Protein 9DXI (pdb70)

Foldseek 3Di:
DQDPLVFAKWKWDDKDQVLVVVVLVVDDPVNSVVVRVWIKMKGWAAAPDHQFIKIWIDTDPDIDIDGGDHAPDWDWDADPVGFIWTWHWHDDPQWIWIWIDGCPTWIWIWHQDPSWIKIWTADSRTIMIITIHGDDD/DAPQDPLPFAKWKWDDKDCVLVVVVLVVDDPVRSVVVRVWIKMKGWACAPDPQWIKIWIDTPPDIDIDTGDHAPDWDKDADDVGWIKIWHWHDDDQKIKIWIATPVDPRLRTWIWIWHQDPSWTKIWTAHSNTIMIIIIHGD

B-factor: mean 59.94, std 21.62, range [27.51, 153.8]

Secondary structure (DSSP, 8-state):
---GGG-EEEEEEEEESHHHHHHHTT--HHHHHHHHH---EEEEEE-SSTT-EEEEEE-SSEEEEEEEE-BT--EEE--SS---EEEEEEEETTEEEEEE-B---EEEEEEEETTEEEEEEEETTEEEEEEEEEPP-/--SS-GGG-EEEEEEEEESHHHHHHTTT--HHHHHHHHH---EEEEEE-SSTT-EEEEEE-SSEEEEEEEE-BT--EEEE-TTS-EEEEEEEEETTEEEEEEEESSS-GGG-EEEEEEEETTEEEEEEEETTEEEEEEEEE-

Radius of gyration: 19.26 Å; Cα contacts (8 Å, |Δi|>4): 659; chains: 2; bounding box: 41×40×55 Å

Organism: Caenorhabditis elegans (NCBI:txid6239)

Sequence (279 aa):
EIPEKFFGKYDLDRSENFDEFLAAKGVSWFVRQMIKLAKVSKVLAKNETPGKYNMENLTSKKNTLYHGWELGKTFEAEGLDGVAHKITFSFKDGVLSEHHIRLSAETYYYTIENDQLVMKMVNNGITCCRRWFKRSTGASEIPEKFFGKYDLDRSENFDEFLAAKGVSWFVRQMIKLAKVSKVLAKNETPGKYNMENLTSKKNTLYHGWELGKTFEAEGLDGVAHKITFSFKDGVLSEHHIRLNDPEHSAETYYYTIENDQLVMKMVNNGITCCRRWFKRS

Solvent-accessible surface area: 13832 Å² total; per-residue (Å²): 165,13,45,123,110,0,29,26,91,0,49,33,81,112,40,81,79,9,45,76,5,0,46,40,42,56,5,58,162,137,16,33,67,41,3,87,150,22,114,10,2,6,32,10,34,117,36,180,70,121,50,67,16,30,6,43,7,21,10,77,54,34,24,10,46,11,42,8,2,64,47,60,130,61,15,72,0,30,27,32,40,2,64,5,20,79,0,25,0,47,41,151,133,34,44,0,22,0,58,12,48,89,93,85,71,39,35,4,69,3,30,27,70,145,84,32,6,2,2,68,5,83,41,100,74,46,60,1,82,14,23,2,100,75,40,132,125,162,31,112,1,46,121,117,1,26,27,95,0,64,33,65,112,44,81,83,10,39,88,0,0,48,46,67,69,25,60,146,149,16,38,73,64,8,88,138,19,160,17,19,3,32,12,37,93,22,168,57,134,48,71,10,35,7,46,19,37,19,88,53,30,21,19,36,16,45,10,0,70,30,48,134,73,17,66,0,10,16,26,13,2,10,0,40,71,1,22,0,31,36,130,140,36,44,2,14,0,67,27,38,87,46,42,29,90,153,134,30,47,5,28,3,73,2,29,24,73,143,85,39,11,2,1,75,0,65,29,98,75,53,57,1,85,20,28,0,102,87,101

InterPro domains:
  IPR000463 Cytosolic fatty-acid binding [PR00178] (27-49)
  IPR000463 Cytosolic fatty-acid binding [PR00178] (89-105)
  IPR000463 Cytosolic fatty-acid binding [PR00178] (140-160)
  IPR000463 Cytosolic fatty-acid binding [PS00214] (29-46)
  IPR012674 Calycin [G3DSA:2.40.128.20] (17-160)
  IPR012674 Calycin [SSF50814] (25-160)
  IPR040094 Fatty acid-binding protein homologue 1/2/3/4 [PTHR22725] (5-162)

Nearest PDB structures (foldseek):
  6i8x-assembly2_B  TM=9.182E-01  e=7.326E-14  Ascaris suum
  3pp6-assembly1_A  TM=8.270E-01  e=2.672E-09  Doryteuthis pealeii
  3ppt-assembly1_A  TM=8.216E-01  e=3.109E-09  Doryteuthis pealeii
  5gkb-assembly1_A  TM=7.954E-01  e=4.520E-08  Drosophila melanogaster
  1kqx-assembly1_A  TM=7.701E-01  e=1.305E-07  Danio rerio

Structure (mmCIF, N/CA/C/O backbone):
data_9DXI
#
_entry.id   9DXI
#
_cell.length_a   45.731
_cell.length_b   68.846
_cell.length_c   103.891
_cell.angle_alpha   90.00
_cell.angle_beta   90.00
_cell.angle_gamma   90.00
#
_symmetry.space_group_name_H-M   'P 21 21 21'
#
loop_
_entity.id
_entity.type
_entity.pdbx_description
1 polymer 'Fatty acid-binding protein homolog 3'
2 non-polymer GLYCEROL
3 water water
#
loop_
_atom_site.group_PDB
_atom_site.id
_atom_site.type_symbol
_atom_site.label_atom_id
_atom_site.label_alt_id
_atom_site.label_comp_id
_atom_site.label_asym_id
_atom_site.label_entity_id
_atom_site.label_seq_id
_atom_site.pdbx_PDB_ins_code
_atom_site.Cartn_x
_atom_site.Cartn_y
_atom_site.Cartn_z
_atom_site.occupancy
_atom_site.B_iso_or_equiv
_atom_site.auth_seq_id
_atom_site.auth_comp_id
_atom_site.auth_asym_id
_atom_site.auth_atom_id
_atom_site.pdbx_PDB_model_num
ATOM 1 N N . GLU A 1 8 ? 1.566 16.838 25.355 1.00 58.21 8 GLU A N 1
ATOM 2 C CA . GLU A 1 8 ? 2.678 16.364 24.540 1.00 64.96 8 GLU A CA 1
ATOM 3 C C . GLU A 1 8 ? 2.678 14.834 24.445 1.00 70.29 8 GLU A C 1
ATOM 4 O O . GLU A 1 8 ? 3.144 14.272 23.456 1.00 76.85 8 GLU A O 1
ATOM 10 N N . ILE A 1 9 ? 2.159 14.160 25.464 1.00 65.84 9 ILE A N 1
ATOM 11 C CA . ILE A 1 9 ? 1.966 12.709 25.377 1.00 53.51 9 ILE A CA 1
ATOM 12 C C . ILE A 1 9 ? 0.700 12.431 24.583 1.00 60.64 9 ILE A C 1
ATOM 13 O O . ILE A 1 9 ? -0.369 12.964 24.927 1.00 64.35 9 ILE A O 1
ATOM 18 N N . PRO A 1 10 ? 0.765 11.627 23.520 1.00 48.41 10 PRO A N 1
ATOM 19 C CA . PRO A 1 10 ? -0.415 11.395 22.684 1.00 52.32 10 PRO A CA 1
ATOM 20 C C . PRO A 1 10 ? -1.524 10.684 23.445 1.00 54.79 10 PRO A C 1
ATOM 21 O O . PRO A 1 10 ? -1.301 10.026 24.464 1.00 60.66 10 PRO A O 1
ATOM 25 N N . GLU A 1 11 ? -2.741 10.812 22.911 1.00 61.86 11 GLU A N 1
ATOM 26 C CA . GLU A 1 11 ? -3.922 10.323 23.612 1.00 58.64 11 GLU A CA 1
ATOM 27 C C . GLU A 1 11 ? -3.955 8.799 23.689 1.00 60.09 11 GLU A C 1
ATOM 28 O O . GLU A 1 11 ? -4.483 8.243 24.660 1.00 59.84 11 GLU A O 1
ATOM 34 N N . LYS A 1 12 ? -3.390 8.106 22.697 1.00 45.21 12 LYS A N 1
ATOM 35 C CA . LYS A 1 12 ? -3.458 6.647 22.683 1.00 54.46 12 LYS A CA 1
ATOM 36 C C . LYS A 1 12 ? -2.611 6.004 23.774 1.00 44.32 12 LYS A C 1
ATOM 37 O O . LYS A 1 12 ? -2.793 4.816 24.060 1.00 46.76 12 LYS A O 1
ATOM 43 N N . PHE A 1 13 ? -1.697 6.755 24.392 1.00 51.39 13 PHE A N 1
ATOM 44 C CA . PHE A 1 13 ? -0.843 6.173 25.422 1.00 49.54 13 PHE A CA 1
ATOM 45 C C . PHE A 1 13 ? -1.603 5.906 26.716 1.00 49.23 13 PHE A C 1
ATOM 46 O O . PHE A 1 13 ? -1.235 4.999 27.470 1.00 45.52 13 PHE A O 1
ATOM 54 N N . PHE A 1 14 ? -2.654 6.671 26.992 1.00 52.44 14 PHE A N 1
ATOM 55 C CA . PHE A 1 14 ? -3.315 6.596 28.286 1.00 46.35 14 PHE A CA 1
ATOM 56 C C . PHE A 1 14 ? -4.218 5.370 28.375 1.00 51.19 14 PHE A C 1
ATOM 57 O O . PHE A 1 14 ? -4.784 4.910 27.380 1.00 55.46 14 PHE A O 1
ATOM 65 N N . GLY A 1 15 ? -4.333 4.832 29.587 1.00 45.11 15 GLY A N 1
ATOM 66 C CA . GLY A 1 15 ? -5.160 3.667 29.828 1.00 44.88 15 GLY A CA 1
ATOM 67 C C . GLY A 1 15 ? -4.531 2.708 30.819 1.00 54.92 15 GLY A C 1
ATOM 68 O O . GLY A 1 15 ? -3.456 2.979 31.363 1.00 47.38 15 GLY A O 1
ATOM 69 N N . LYS A 1 16 ? -5.191 1.582 31.061 1.00 50.51 16 LYS A N 1
ATOM 70 C CA . LYS A 1 16 ? -4.664 0.519 31.901 1.00 44.95 16 LYS A CA 1
ATOM 71 C C . LYS A 1 16 ? -4.329 -0.693 31.040 1.00 44.54 16 LYS A C 1
ATOM 72 O O . LYS A 1 16 ? -5.092 -1.057 30.142 1.00 47.94 16 LYS A O 1
ATOM 78 N N . TYR A 1 17 ? -3.184 -1.315 31.313 1.00 40.74 17 TYR A N 1
ATOM 79 C CA . TYR A 1 17 ? -2.688 -2.429 30.518 1.00 45.35 17 TYR A CA 1
ATOM 80 C C . TYR A 1 17 ? -2.253 -3.567 31.432 1.00 49.54 17 TYR A C 1
ATOM 81 O O . TYR A 1 17 ? -1.665 -3.327 32.487 1.00 47.07 17 TYR A O 1
ATOM 90 N N . ASP A 1 18 ? -2.528 -4.805 31.013 1.00 43.81 18 ASP A N 1
ATOM 91 C CA . ASP A 1 18 ? -2.150 -6.008 31.744 1.00 36.37 18 ASP A CA 1
ATOM 92 C C . ASP A 1 18 ? -1.038 -6.745 31.008 1.00 45.81 18 ASP A C 1
ATOM 93 O O . ASP A 1 18 ? -1.084 -6.888 29.784 1.00 44.29 18 ASP A O 1
ATOM 98 N N . LEU A 1 19 ? -0.055 -7.235 31.760 1.00 41.36 19 LEU A N 1
ATOM 99 C CA . LEU A 1 19 ? 1.069 -7.945 31.157 1.00 53.07 19 LEU A CA 1
ATOM 100 C C . LEU A 1 19 ? 0.591 -9.181 30.403 1.00 55.87 19 LEU A C 1
ATOM 101 O O . LEU A 1 19 ? -0.128 -10.023 30.948 1.00 45.23 19 LEU A O 1
ATOM 106 N N . ASP A 1 20 ? 1.009 -9.296 29.145 1.00 50.71 20 ASP A N 1
ATOM 107 C CA . ASP A 1 20 ? 0.596 -10.394 28.279 1.00 45.87 20 ASP A CA 1
ATOM 108 C C . ASP A 1 20 ? 1.742 -11.348 27.971 1.00 49.61 20 ASP A C 1
ATOM 109 O O . ASP A 1 20 ? 1.632 -12.551 28.229 1.00 54.37 20 ASP A O 1
ATOM 114 N N . ARG A 1 21 ? 2.854 -10.852 27.428 1.00 48.04 21 ARG A N 1
ATOM 115 C CA . ARG A 1 21 ? 3.965 -11.722 27.065 1.00 50.18 21 ARG A CA 1
ATOM 116 C C . ARG A 1 21 ? 5.263 -10.928 27.095 1.00 41.72 21 ARG A C 1
ATOM 117 O O . ARG A 1 21 ? 5.263 -9.697 27.146 1.00 43.81 21 ARG A O 1
ATOM 125 N N . SER A 1 22 ? 6.377 -11.656 27.048 1.00 43.42 22 SER A N 1
ATOM 126 C CA . SER A 1 22 ? 7.706 -11.066 27.082 1.00 45.84 22 SER A CA 1
ATOM 127 C C . SER A 1 22 ? 8.615 -11.818 26.124 1.00 42.15 22 SER A C 1
ATOM 128 O O . SER A 1 22 ? 8.336 -12.954 25.737 1.00 41.44 22 SER A O 1
ATOM 131 N N . GLU A 1 23 ? 9.715 -11.168 25.745 1.00 39.89 23 GLU A N 1
ATOM 132 C CA . GLU A 1 23 ? 10.756 -11.791 24.938 1.00 34.43 23 GLU A CA 1
ATOM 133 C C . GLU A 1 23 ? 12.113 -11.487 25.553 1.00 44.79 23 GLU A C 1
ATOM 134 O O . GLU A 1 23 ? 12.392 -10.337 25.906 1.00 39.62 23 GLU A O 1
ATOM 140 N N . ASN A 1 24 ? 12.940 -12.527 25.701 1.00 36.97 24 ASN A N 1
ATOM 141 C CA . ASN A 1 24 ? 14.303 -12.422 26.225 1.00 41.98 24 ASN A CA 1
ATOM 142 C C . ASN A 1 24 ? 14.340 -11.947 27.672 1.00 47.70 24 ASN A C 1
ATOM 143 O O . ASN A 1 24 ? 15.361 -11.424 28.131 1.00 40.16 24 ASN A O 1
ATOM 148 N N . PHE A 1 25 ? 13.234 -12.124 28.399 1.00 32.60 25 PHE A N 1
ATOM 149 C CA . PHE A 1 25 ? 13.168 -11.685 29.789 1.00 48.10 25 PHE A CA 1
ATOM 150 C C . PHE A 1 25 ? 13.967 -12.603 30.706 1.00 49.73 25 PHE A C 1
ATOM 151 O O . PHE A 1 25 ? 14.449 -12.162 31.756 1.00 49.51 25 PHE A O 1
ATOM 159 N N . ASP A 1 26 ? 14.129 -13.872 30.324 1.00 48.01 26 ASP A N 1
ATOM 160 C CA . ASP A 1 26 ? 14.909 -14.797 31.137 1.00 53.49 26 ASP A CA 1
ATOM 161 C C . ASP A 1 26 ? 16.386 -14.423 31.135 1.00 57.62 26 ASP A C 1
ATOM 162 O O . ASP A 1 26 ? 17.006 -14.306 32.199 1.00 50.33 26 ASP A O 1
ATOM 167 N N . GLU A 1 27 ? 16.972 -14.244 29.948 1.00 44.13 27 GLU A N 1
ATOM 168 C CA . GLU A 1 27 ? 18.391 -13.913 29.873 1.00 45.90 27 GLU A CA 1
ATOM 169 C C . GLU A 1 27 ? 18.658 -12.512 30.393 1.00 53.11 27 GLU A C 1
ATOM 170 O O . GLU A 1 27 ? 19.769 -12.224 30.847 1.00 63.40 27 GLU A O 1
ATOM 176 N N . PHE A 1 28 ? 17.659 -11.630 30.315 1.00 56.61 28 PHE A N 1
ATOM 177 C CA . PHE A 1 28 ? 17.778 -10.307 30.913 1.00 53.59 28 PHE A CA 1
ATOM 178 C C . PHE A 1 28 ? 17.978 -10.410 32.421 1.00 53.40 28 PHE A C 1
ATOM 179 O O . PHE A 1 28 ? 18.888 -9.791 32.984 1.00 51.06 28 PHE A O 1
ATOM 187 N N . LEU A 1 29 ? 17.141 -11.203 33.093 1.00 52.18 29 LEU A N 1
ATOM 188 C CA . LEU A 1 29 ? 17.289 -11.378 34.533 1.00 59.70 29 LEU A CA 1
ATOM 189 C C . LEU A 1 29 ? 18.573 -12.124 34.868 1.00 68.45 29 LEU A C 1
ATOM 190 O O . LEU A 1 29 ? 19.260 -11.780 35.836 1.00 64.00 29 LEU A O 1
ATOM 195 N N . ALA A 1 30 ? 18.910 -13.147 34.077 1.00 59.72 30 ALA A N 1
ATOM 196 C CA . ALA A 1 30 ? 20.149 -13.887 34.297 1.00 60.53 30 ALA A CA 1
ATOM 197 C C . ALA A 1 30 ? 21.371 -12.988 34.178 1.00 67.75 30 ALA A C 1
ATOM 198 O O . ALA A 1 30 ? 22.361 -13.191 34.891 1.00 70.61 30 ALA A O 1
ATOM 200 N N . ALA A 1 31 ? 21.328 -11.997 33.283 1.00 62.92 31 ALA A N 1
ATOM 201 C CA . ALA A 1 31 ? 22.436 -11.058 33.173 1.00 56.55 31 ALA A CA 1
ATOM 202 C C . ALA A 1 31 ? 22.484 -10.088 34.347 1.00 68.99 31 ALA A C 1
ATOM 203 O O . ALA A 1 31 ? 23.519 -9.449 34.565 1.00 63.42 31 ALA A O 1
ATOM 205 N N . LYS A 1 32 ? 21.393 -9.964 35.101 1.00 72.01 32 LYS A N 1
ATOM 206 C CA . LYS A 1 32 ? 21.356 -9.128 36.292 1.00 72.16 32 LYS A CA 1
ATOM 207 C C . LYS A 1 32 ? 21.703 -9.891 37.562 1.00 86.81 32 LYS A C 1
ATOM 208 O O . LYS A 1 32 ? 21.667 -9.302 38.648 1.00 93.75 32 LYS A O 1
ATOM 214 N N . GLY A 1 33 ? 22.029 -11.178 37.457 1.00 78.29 33 GLY A N 1
ATOM 215 C CA . GLY A 1 33 ? 22.417 -11.970 38.603 1.00 73.98 33 GLY A CA 1
ATOM 216 C C . GLY A 1 33 ? 21.294 -12.711 39.294 1.00 78.46 33 GLY A C 1
ATOM 217 O O . GLY A 1 33 ? 21.544 -13.360 40.318 1.00 82.47 33 GLY A O 1
ATOM 218 N N . VAL A 1 34 ? 20.070 -12.643 38.773 1.00 62.47 34 VAL A N 1
ATOM 219 C CA . VAL A 1 34 ? 18.944 -13.323 39.403 1.00 59.75 34 VAL A CA 1
ATOM 220 C C . VAL A 1 34 ? 19.116 -14.830 39.261 1.00 77.94 34 VAL A C 1
ATOM 221 O O . VAL A 1 34 ? 19.450 -15.336 38.182 1.00 63.36 34 VAL A O 1
ATOM 225 N N . SER A 1 35 ? 18.885 -15.557 40.353 1.00 70.92 35 SER A N 1
ATOM 226 C CA . SER A 1 35 ? 19.061 -17.001 40.339 1.00 66.98 35 SER A CA 1
ATOM 227 C C . SER A 1 35 ? 17.994 -17.665 39.470 1.00 65.07 35 SER A C 1
ATOM 228 O O . SER A 1 35 ? 16.984 -17.060 39.099 1.00 68.68 35 SER A O 1
ATOM 231 N N . TRP A 1 36 ? 18.231 -18.940 39.156 1.00 62.6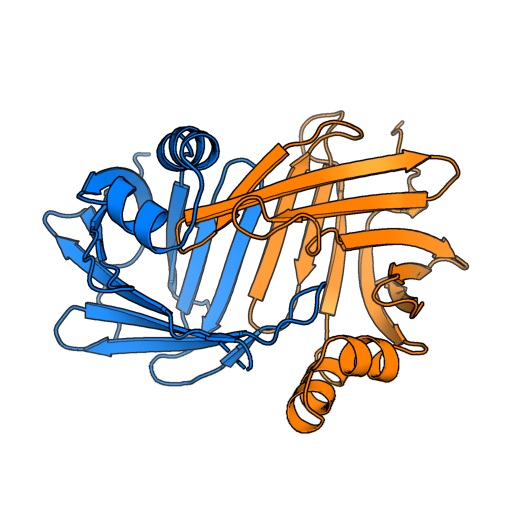9 36 TRP A N 1
ATOM 232 C CA . TRP A 1 36 ? 17.289 -19.691 38.331 1.00 63.86 36 TRP A CA 1
ATOM 233 C C . TRP A 1 36 ? 15.930 -19.801 39.011 1.00 56.76 36 TRP A C 1
ATOM 234 O O . TRP A 1 36 ? 14.888 -19.591 38.379 1.00 63.23 36 TRP A O 1
ATOM 245 N N . PHE A 1 37 ? 15.922 -20.133 40.305 1.00 67.82 37 PHE A N 1
ATOM 246 C CA . PHE A 1 37 ? 14.659 -20.343 41.006 1.00 71.58 37 PHE A CA 1
ATOM 247 C C . PHE A 1 37 ? 13.870 -19.046 41.139 1.00 64.51 37 PHE A C 1
ATOM 248 O O . PHE A 1 37 ? 12.641 -19.042 40.995 1.00 56.82 37 PHE A O 1
ATOM 256 N N . VAL A 1 38 ? 14.553 -17.936 41.423 1.00 47.71 38 VAL A N 1
ATOM 257 C CA . VAL A 1 38 ? 13.865 -16.652 41.492 1.00 71.44 38 VAL A CA 1
ATOM 258 C C . VAL A 1 38 ? 13.343 -16.249 40.116 1.00 71.14 38 VAL A C 1
ATOM 259 O O . VAL A 1 38 ? 12.283 -15.620 40.005 1.00 73.12 38 VAL A O 1
ATOM 263 N N . ARG A 1 39 ? 14.059 -16.617 39.051 1.00 71.73 39 ARG A N 1
ATOM 264 C CA . ARG A 1 39 ? 13.623 -16.266 37.702 1.00 53.12 39 ARG A CA 1
ATOM 265 C C . ARG A 1 39 ? 12.304 -16.934 37.339 1.00 62.94 39 ARG A C 1
ATOM 266 O O . ARG A 1 39 ? 11.507 -16.364 36.587 1.00 60.35 39 ARG A O 1
ATOM 274 N N . GLN A 1 40 ? 12.049 -18.132 37.868 1.00 55.99 40 GLN A N 1
ATOM 275 C CA . GLN A 1 40 ? 10.843 -18.857 37.487 1.00 62.61 40 GLN A CA 1
ATOM 276 C C . GLN A 1 40 ? 9.586 -18.162 37.999 1.00 67.74 40 GLN A C 1
ATOM 277 O O . GLN A 1 40 ? 8.577 -18.092 37.289 1.00 75.71 40 GLN A O 1
ATOM 283 N N . MET A 1 41 ? 9.621 -17.642 39.227 1.00 71.93 41 MET A N 1
ATOM 284 C CA . MET A 1 41 ? 8.437 -16.990 39.771 1.00 78.57 41 MET A CA 1
ATOM 285 C C . MET A 1 41 ? 8.296 -15.544 39.317 1.00 76.24 41 MET A C 1
ATOM 286 O O . MET A 1 41 ? 7.193 -14.993 39.396 1.00 87.96 41 MET A O 1
ATOM 291 N N . ILE A 1 42 ? 9.378 -14.920 38.845 1.00 75.63 42 ILE A N 1
ATOM 292 C CA . ILE A 1 42 ? 9.290 -13.554 38.336 1.00 73.14 42 ILE A CA 1
ATOM 293 C C . ILE A 1 42 ? 8.444 -13.511 37.068 1.00 68.74 42 ILE A C 1
ATOM 294 O O . ILE A 1 42 ? 7.541 -12.676 36.934 1.00 72.92 42 ILE A O 1
ATOM 299 N N . LYS A 1 43 ? 8.719 -14.410 36.118 1.00 69.46 43 LYS A N 1
ATOM 300 C CA . LYS A 1 43 ? 7.912 -14.476 34.904 1.00 67.63 43 LYS A CA 1
ATOM 301 C C . LYS A 1 43 ? 6.474 -14.871 35.196 1.00 75.15 43 LYS A C 1
ATOM 302 O O . LYS A 1 43 ? 5.579 -14.544 34.410 1.00 82.31 43 LYS A O 1
ATOM 308 N N . LEU A 1 44 ? 6.237 -15.571 36.305 1.00 71.20 44 LEU A N 1
ATOM 309 C CA . LEU A 1 44 ? 4.885 -15.945 36.694 1.00 83.83 44 LEU A CA 1
ATOM 310 C C . LEU A 1 44 ? 4.079 -14.755 37.202 1.00 76.56 44 LEU A C 1
ATOM 311 O O . LEU A 1 44 ? 2.845 -14.791 37.156 1.00 78.91 44 LEU A O 1
ATOM 316 N N . ALA A 1 45 ? 4.745 -13.700 37.664 1.00 58.96 45 ALA A N 1
ATOM 317 C CA . ALA A 1 45 ? 4.048 -12.592 38.304 1.00 71.15 45 ALA A CA 1
ATOM 318 C C . ALA A 1 45 ? 3.190 -11.824 37.306 1.00 63.85 45 ALA A C 1
ATOM 319 O O . ALA A 1 45 ? 3.627 -11.511 36.195 1.00 56.31 45 ALA A O 1
ATOM 321 N N . LYS A 1 46 ? 1.959 -11.524 37.710 1.00 55.37 46 LYS A N 1
ATOM 322 C CA . LYS A 1 46 ? 1.096 -10.642 36.939 1.00 62.73 46 LYS A CA 1
ATOM 323 C C . LYS A 1 46 ? 1.449 -9.196 37.260 1.00 61.22 46 LYS A C 1
ATOM 324 O O . LYS A 1 46 ? 1.721 -8.849 38.412 1.00 59.67 46 LYS A O 1
ATOM 330 N N . VAL A 1 47 ? 1.469 -8.355 36.230 1.00 47.51 47 VAL A N 1
ATOM 331 C CA . VAL A 1 47 ? 1.827 -6.950 36.370 1.00 47.16 47 VAL A CA 1
ATOM 332 C C . VAL A 1 47 ? 0.890 -6.132 35.499 1.00 51.83 47 VAL A C 1
ATOM 333 O O . VAL A 1 47 ? 0.580 -6.520 34.367 1.00 50.01 47 VAL A O 1
ATOM 337 N N . SER A 1 48 ? 0.428 -5.003 36.023 1.00 38.63 48 SER A N 1
ATOM 338 C CA . SER A 1 48 ? -0.357 -4.055 35.251 1.00 52.37 48 SER A CA 1
ATOM 339 C C . SER A 1 48 ? 0.284 -2.678 35.334 1.00 50.97 48 SER A C 1
ATOM 340 O O . SER A 1 48 ? 1.006 -2.369 36.286 1.00 49.30 48 SER A O 1
ATOM 343 N N . LYS A 1 49 ? 0.034 -1.857 34.319 1.00 48.14 49 LYS A N 1
ATOM 344 C CA . LYS A 1 49 ? 0.543 -0.495 34.277 1.00 47.82 49 LYS A CA 1
ATOM 345 C C . LYS A 1 49 ? -0.589 0.457 33.930 1.00 51.94 49 LYS A C 1
ATOM 346 O O . LYS A 1 49 ? -1.438 0.140 33.092 1.00 40.61 49 LYS A O 1
ATOM 352 N N . VAL A 1 50 ? -0.595 1.624 34.569 1.00 43.65 50 VAL A N 1
ATOM 353 C CA . VAL A 1 50 ? -1.577 2.668 34.302 1.00 44.51 50 VAL A CA 1
ATOM 354 C C . VAL A 1 50 ? -0.838 3.935 33.900 1.00 42.01 50 VAL A C 1
ATOM 355 O O . VAL A 1 50 ? 0.111 4.348 34.575 1.00 46.86 50 VAL A O 1
ATOM 359 N N . LEU A 1 51 ? -1.264 4.542 32.798 1.00 48.17 51 LEU A N 1
ATOM 360 C CA . LEU A 1 51 ? -0.773 5.845 32.377 1.00 53.38 51 LEU A CA 1
ATOM 361 C C . LEU A 1 51 ? -1.963 6.789 32.311 1.00 42.53 51 LEU A C 1
ATOM 362 O O . LEU A 1 51 ? -2.973 6.475 31.673 1.00 52.06 51 LEU A O 1
ATOM 367 N N . ALA A 1 52 ? -1.853 7.933 32.981 1.00 52.99 52 ALA A N 1
ATOM 368 C CA . ALA A 1 52 ? -2.985 8.837 33.104 1.00 57.23 52 ALA A CA 1
ATOM 369 C C . ALA A 1 52 ? -2.492 10.274 33.132 1.00 49.74 52 ALA A C 1
ATOM 370 O O . ALA A 1 52 ? -1.353 10.556 33.511 1.00 50.32 52 ALA A O 1
ATOM 372 N N . LYS A 1 53 ? -3.368 11.183 32.715 1.00 49.79 53 LYS A N 1
ATOM 373 C CA . LYS A 1 53 ? -3.116 12.603 32.890 1.00 52.70 53 LYS A CA 1
ATOM 374 C C . LYS A 1 53 ? -3.427 13.005 34.324 1.00 49.47 53 LYS A C 1
ATOM 375 O O . LYS A 1 53 ? -4.404 12.541 34.918 1.00 56.07 53 LYS A O 1
ATOM 381 N N . ASN A 1 54 ? -2.584 13.864 34.882 1.00 50.27 54 ASN A N 1
ATOM 382 C CA . ASN A 1 54 ? -2.857 14.433 36.190 1.00 46.40 54 ASN A CA 1
ATOM 383 C C . ASN A 1 54 ? -4.029 15.410 36.098 1.00 63.00 54 ASN A C 1
ATOM 384 O O . ASN A 1 54 ? -4.402 15.871 35.014 1.00 50.30 54 ASN A O 1
ATOM 389 N N . GLU A 1 55 ? -4.627 15.711 37.254 1.00 51.62 55 GLU A N 1
ATOM 390 C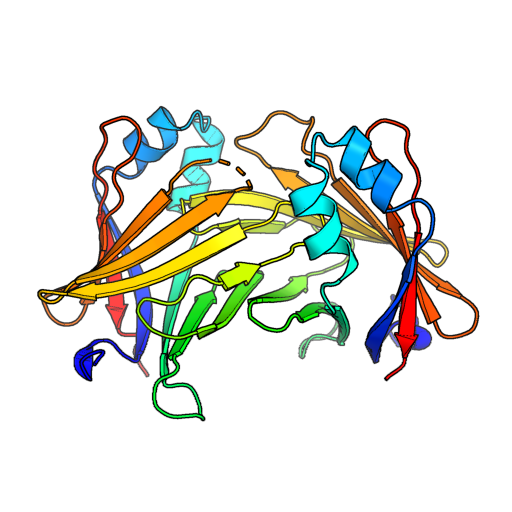 CA . GLU A 1 55 ? -5.682 16.720 37.289 1.00 45.95 55 GLU A CA 1
ATOM 391 C C . GLU A 1 55 ? -5.161 18.076 36.830 1.00 43.70 55 GLU A C 1
ATOM 392 O O . GLU A 1 55 ? -5.903 18.856 36.223 1.00 52.20 55 GLU A O 1
ATOM 398 N N . THR A 1 56 ? -3.896 18.375 37.119 1.00 44.63 56 THR A N 1
ATOM 399 C CA . THR A 1 56 ? -3.248 19.572 36.607 1.00 45.31 56 THR A CA 1
ATOM 400 C C . THR A 1 56 ? -2.704 19.295 35.212 1.00 58.18 56 THR A C 1
ATOM 401 O O . THR A 1 56 ? -1.824 18.434 35.064 1.00 49.47 56 THR A O 1
ATOM 405 N N . PRO A 1 57 ? -3.194 19.973 34.177 1.00 56.34 57 PRO A N 1
ATOM 406 C CA . PRO A 1 57 ? -2.693 19.721 32.821 1.00 51.53 57 PRO A CA 1
ATOM 407 C C . PRO A 1 57 ? -1.201 19.998 32.718 1.00 49.71 57 PRO A C 1
ATOM 408 O O . PRO A 1 57 ? -0.652 20.848 33.424 1.00 54.79 57 PRO A O 1
ATOM 412 N N . GLY A 1 58 ? -0.543 19.255 31.828 1.00 50.32 58 GLY A N 1
ATOM 413 C CA . GLY A 1 58 ? 0.901 19.280 31.733 1.00 41.02 58 GLY A CA 1
ATOM 414 C C . GLY A 1 58 ? 1.612 18.359 32.699 1.00 51.69 58 GLY A C 1
ATOM 415 O O . GLY A 1 58 ? 2.846 18.283 32.668 1.00 48.82 58 GLY A O 1
ATOM 416 N N . LYS A 1 59 ? 0.881 17.667 33.562 1.00 43.49 59 LYS A N 1
ATOM 417 C CA . LYS A 1 59 ? 1.465 16.681 34.450 1.00 51.72 59 LYS A CA 1
ATOM 418 C C . LYS A 1 59 ? 0.805 15.333 34.204 1.00 45.89 59 LYS A C 1
ATOM 419 O O . LYS A 1 59 ? -0.287 15.243 33.636 1.00 38.57 59 LYS A O 1
ATOM 425 N N . TYR A 1 60 ? 1.481 14.277 34.639 1.00 46.37 60 TYR A N 1
ATOM 426 C CA . TYR A 1 60 ? 1.047 12.926 34.336 1.00 55.35 60 TYR A CA 1
ATOM 427 C C . TYR A 1 60 ? 1.258 12.038 35.552 1.00 40.09 60 TYR A C 1
ATOM 428 O O . TYR A 1 60 ? 2.039 12.356 36.452 1.00 50.69 60 TYR A O 1
ATOM 437 N N . ASN A 1 61 ? 0.532 10.924 35.573 1.00 47.46 61 ASN A N 1
ATOM 438 C CA . ASN A 1 61 ? 0.706 9.874 36.564 1.00 48.43 61 ASN A CA 1
ATOM 439 C C . ASN A 1 61 ? 1.053 8.571 35.859 1.00 48.64 61 ASN A C 1
ATOM 440 O O . ASN A 1 61 ? 0.574 8.302 34.755 1.00 43.83 61 ASN A O 1
ATOM 445 N N . MET A 1 62 ? 1.889 7.760 36.502 1.00 45.47 62 MET A N 1
ATOM 446 C CA . MET A 1 62 ? 2.104 6.396 36.041 1.00 48.07 62 MET A CA 1
ATOM 447 C C . MET A 1 62 ? 2.097 5.459 37.234 1.00 47.57 62 MET A C 1
ATOM 448 O O . MET A 1 62 ? 2.753 5.729 38.244 1.00 45.42 62 MET A O 1
ATOM 453 N N . GLU A 1 63 ? 1.367 4.357 37.111 1.00 39.10 63 GLU A N 1
ATOM 454 C CA . GLU A 1 63 ? 1.206 3.407 38.197 1.00 41.33 63 GLU A CA 1
ATOM 455 C C . GLU A 1 63 ? 1.669 2.029 37.755 1.00 50.79 63 GLU A C 1
ATOM 456 O O . GLU A 1 63 ? 1.467 1.632 36.605 1.00 42.99 63 GLU A O 1
ATOM 462 N N . ASN A 1 64 ? 2.304 1.309 38.674 1.00 39.66 64 ASN A N 1
ATOM 463 C CA . ASN A 1 64 ? 2.681 -0.082 38.475 1.00 43.87 64 ASN A CA 1
ATOM 464 C C . ASN A 1 64 ? 1.930 -0.905 39.511 1.00 52.66 64 ASN A C 1
ATOM 465 O O . ASN A 1 64 ? 2.084 -0.675 40.716 1.00 46.90 64 ASN A O 1
ATOM 470 N N . LEU A 1 65 ? 1.100 -1.834 39.046 1.00 46.43 65 LEU A N 1
ATOM 471 C CA . LEU A 1 65 ? 0.223 -2.620 39.904 1.00 38.61 65 LEU A CA 1
ATOM 472 C C . LEU A 1 65 ? 0.652 -4.080 39.897 1.00 57.46 65 LEU A C 1
ATOM 473 O O . LEU A 1 65 ? 0.765 -4.696 38.830 1.00 46.33 65 LEU A O 1
ATOM 478 N N . THR A 1 66 ? 0.878 -4.631 41.081 1.00 51.81 66 THR A N 1
ATOM 479 C CA . THR A 1 66 ? 1.089 -6.059 41.252 1.00 59.10 66 THR A CA 1
ATOM 480 C C . THR A 1 66 ? 0.029 -6.602 42.210 1.00 63.12 66 THR A C 1
ATOM 481 O O . THR A 1 66 ? -0.929 -5.908 42.568 1.00 52.75 66 THR A O 1
ATOM 485 N N . SER A 1 67 ? 0.224 -7.853 42.637 1.00 59.62 67 SER A N 1
ATOM 486 C CA . SER A 1 67 ? -0.795 -8.544 43.422 1.00 54.10 67 SER A CA 1
ATOM 487 C C . SER A 1 67 ? -1.028 -7.865 44.765 1.00 62.54 67 SER A C 1
ATOM 488 O O . SER A 1 67 ? -2.175 -7.726 45.206 1.00 66.69 67 SER A O 1
ATOM 491 N N . LYS A 1 68 ? 0.043 -7.442 45.437 1.00 50.77 68 LYS A N 1
ATOM 492 C CA . LYS A 1 68 ? -0.089 -6.803 46.736 1.00 60.01 68 LYS A CA 1
ATOM 493 C C . LYS A 1 68 ? 0.675 -5.492 46.871 1.00 65.28 68 LYS A C 1
ATOM 494 O O . LYS A 1 68 ? 0.686 -4.920 47.965 1.00 57.38 68 LYS A O 1
ATOM 500 N N . LYS A 1 69 ? 1.299 -4.993 45.807 1.00 54.16 69 LYS A N 1
ATOM 501 C CA . LYS A 1 69 ? 2.064 -3.755 45.881 1.00 50.96 69 LYS A CA 1
ATOM 502 C C . LYS A 1 69 ? 1.789 -2.902 44.653 1.00 58.71 69 LYS A C 1
ATOM 503 O O . LYS A 1 69 ? 1.909 -3.381 43.521 1.00 57.49 69 LYS A O 1
ATOM 509 N N . ASN A 1 70 ? 1.422 -1.643 44.883 1.00 43.72 70 ASN A N 1
ATOM 510 C CA . ASN A 1 70 ? 1.219 -0.667 43.823 1.00 46.90 70 ASN A CA 1
ATOM 511 C C . ASN A 1 70 ? 2.137 0.527 44.053 1.00 50.85 70 ASN A C 1
ATOM 512 O O . ASN A 1 70 ? 2.267 1.012 45.181 1.00 50.90 70 ASN A O 1
ATOM 517 N N . THR A 1 71 ? 2.771 0.997 42.982 1.00 39.32 71 THR A N 1
ATOM 518 C CA . THR A 1 71 ? 3.669 2.144 43.032 1.00 46.79 71 THR A CA 1
ATOM 519 C C . THR A 1 71 ? 3.164 3.209 42.069 1.00 49.17 71 THR A C 1
ATOM 520 O O . THR A 1 71 ? 2.955 2.927 40.888 1.00 48.33 71 THR A O 1
ATOM 524 N N . LEU A 1 72 ? 2.978 4.428 42.571 1.00 38.49 72 LEU A N 1
ATOM 525 C CA . LEU A 1 72 ? 2.386 5.520 41.804 1.00 41.68 72 LEU A CA 1
ATOM 526 C C . LEU A 1 72 ? 3.359 6.692 41.752 1.00 51.78 72 LEU A C 1
ATOM 527 O O . LEU A 1 72 ? 3.676 7.286 42.785 1.00 47.00 72 LEU A O 1
ATOM 532 N N . TYR A 1 73 ? 3.833 7.023 40.554 1.00 43.67 73 TYR A N 1
ATOM 533 C CA . TYR A 1 73 ? 4.521 8.287 40.318 1.00 45.74 73 TYR A CA 1
ATOM 534 C C . TYR A 1 73 ? 3.494 9.285 39.800 1.00 45.31 73 TYR A C 1
ATOM 535 O O . TYR A 1 73 ? 2.904 9.071 38.740 1.00 40.71 73 TYR A O 1
ATOM 544 N N . HIS A 1 74 ? 3.270 10.365 40.548 1.00 41.23 74 HIS A N 1
ATOM 545 C CA . HIS A 1 74 ? 2.164 11.269 40.266 1.00 41.46 74 HIS A CA 1
ATOM 546 C C . HIS A 1 74 ? 2.656 12.707 40.160 1.00 43.15 74 HIS A C 1
ATOM 547 O O . HIS A 1 74 ? 3.589 13.111 40.858 1.00 45.36 74 HIS A O 1
ATOM 554 N N . GLY A 1 75 ? 2.032 13.465 39.261 1.00 43.74 75 GLY A N 1
ATOM 555 C CA . GLY A 1 75 ? 2.351 14.868 39.085 1.00 54.61 75 GLY A CA 1
ATOM 556 C C . GLY A 1 75 ? 3.710 15.164 38.491 1.00 52.24 75 GLY A C 1
ATOM 557 O O . GLY A 1 75 ? 4.312 16.187 38.834 1.00 49.73 75 GLY A O 1
ATOM 558 N N . TRP A 1 76 ? 4.213 14.311 37.606 1.00 42.76 76 TRP A N 1
ATOM 559 C CA . TRP A 1 76 ? 5.493 14.570 36.964 1.00 49.38 76 TRP A CA 1
ATOM 560 C C . TRP A 1 76 ? 5.292 15.236 35.607 1.00 49.01 76 TRP A C 1
ATOM 561 O O . TRP A 1 76 ? 4.213 15.186 35.010 1.00 37.02 76 TRP A O 1
ATOM 572 N N . GLU A 1 77 ? 6.357 15.878 35.133 1.00 37.22 77 GLU A N 1
ATOM 573 C CA . GLU A 1 77 ? 6.361 16.605 33.875 1.00 54.90 77 GLU A CA 1
ATOM 574 C C . GLU A 1 77 ? 7.434 16.045 32.952 1.00 40.24 77 GLU A C 1
ATOM 575 O O . GLU A 1 77 ? 8.476 15.560 33.405 1.00 47.84 77 GLU A O 1
ATOM 581 N N . LEU A 1 78 ? 7.176 16.126 31.651 1.00 46.06 78 LEU A N 1
ATOM 582 C CA . LEU A 1 78 ? 8.148 15.665 30.670 1.00 56.10 78 LEU A CA 1
ATOM 583 C C . LEU A 1 78 ? 9.400 16.535 30.718 1.00 61.24 78 LEU A C 1
ATOM 584 O O . LEU A 1 78 ? 9.315 17.766 30.717 1.00 55.92 78 LEU A O 1
ATOM 589 N N . GLY A 1 79 ? 10.562 15.891 30.776 1.00 52.74 79 GLY A N 1
ATOM 590 C CA . GLY A 1 79 ? 11.831 16.583 30.788 1.00 54.20 79 GLY A CA 1
ATOM 591 C C . GLY A 1 79 ? 12.271 17.121 32.132 1.00 63.39 79 GLY A C 1
ATOM 592 O O . GLY A 1 79 ? 13.358 17.707 32.215 1.00 64.57 79 GLY A O 1
ATOM 593 N N . LYS A 1 80 ? 11.472 16.877 33.164 1.00 55.86 80 LYS A N 1
ATOM 594 C CA . LYS A 1 80 ? 11.792 17.438 34.497 1.00 46.94 80 LYS A CA 1
ATOM 595 C C . LYS A 1 80 ? 12.126 16.315 35.479 1.00 45.17 80 LYS A C 1
ATOM 596 O O . LYS A 1 80 ? 11.226 15.574 35.875 1.00 52.54 80 LYS A O 1
ATOM 602 N N . THR A 1 81 ? 13.386 16.244 35.874 1.00 50.84 81 THR A N 1
ATOM 603 C CA . THR A 1 81 ? 13.847 15.197 36.789 1.00 50.86 81 THR A CA 1
ATOM 604 C C . THR A 1 81 ? 13.261 15.422 38.149 1.00 59.41 81 THR A C 1
ATOM 605 O O . THR A 1 81 ? 13.121 16.584 38.546 1.00 68.17 81 THR A O 1
ATOM 609 N N . PHE A 1 82 ? 12.929 14.340 38.837 1.00 51.22 82 PHE A N 1
ATOM 610 C CA . PHE A 1 82 ? 12.355 14.436 40.198 1.00 55.12 82 PHE A CA 1
ATOM 611 C C . PHE A 1 82 ? 13.067 13.446 41.076 1.00 67.68 82 PHE A C 1
ATOM 612 O O . PHE A 1 82 ? 13.735 12.528 40.583 1.00 58.02 82 PHE A O 1
ATOM 620 N N . GLU A 1 83 ? 12.946 13.654 42.376 1.00 67.26 83 GLU A N 1
ATOM 621 C CA . GLU A 1 83 ? 13.645 12.782 43.336 1.00 66.38 83 GLU A CA 1
ATOM 622 C C . GLU A 1 83 ? 12.593 12.014 44.123 1.00 77.70 83 GLU A C 1
ATOM 623 O O . GLU A 1 83 ? 11.594 12.628 44.524 1.00 79.55 83 GLU A O 1
ATOM 629 N N . ALA A 1 84 ? 12.827 10.725 44.344 1.00 68.68 84 ALA A N 1
ATOM 630 C CA . ALA A 1 84 ? 11.872 9.896 45.106 1.00 76.97 84 ALA A CA 1
ATOM 631 C C . ALA A 1 84 ? 12.578 9.262 46.296 1.00 94.02 84 ALA A C 1
ATOM 632 O O . ALA A 1 84 ? 13.702 8.753 46.124 1.00 88.89 84 ALA A O 1
ATOM 634 N N . GLU A 1 85 ? 11.921 9.268 47.455 1.00 104.20 85 GLU A N 1
ATOM 635 C CA . GLU A 1 85 ? 12.573 8.775 48.690 1.00 112.78 85 GLU A CA 1
ATOM 636 C C . GLU A 1 85 ? 11.790 7.604 49.279 1.00 126.06 85 GLU A C 1
ATOM 637 O O . GLU A 1 85 ? 10.599 7.797 49.590 1.00 115.83 85 GLU A O 1
ATOM 643 N N . GLY A 1 86 ? 12.441 6.448 49.440 1.00 131.17 86 GLY A N 1
ATOM 644 C CA . GLY A 1 86 ? 11.775 5.260 50.009 1.00 138.66 86 GLY A CA 1
ATOM 645 C C . GLY A 1 86 ? 12.158 5.051 51.462 1.00 141.00 86 GLY A C 1
ATOM 646 O O . GLY A 1 86 ? 13.148 5.670 51.905 1.00 143.47 86 GLY A O 1
ATOM 647 N N . LEU A 1 87 ? 11.407 4.209 52.180 1.00 104.87 87 LEU A N 1
ATOM 648 C CA . LEU A 1 87 ? 11.695 3.927 53.612 1.00 104.46 87 LEU A CA 1
ATOM 649 C C . LEU A 1 87 ? 13.194 3.639 53.786 1.00 101.96 87 LEU A C 1
ATOM 650 O O . LEU A 1 87 ? 13.835 4.322 54.615 1.00 94.42 87 LEU A O 1
ATOM 655 N N . ASP A 1 88 ? 13.722 2.664 53.040 1.00 96.93 88 ASP A N 1
ATOM 656 C CA . ASP A 1 88 ? 15.167 2.314 53.122 1.00 101.25 88 ASP A CA 1
ATOM 657 C C . ASP A 1 88 ? 16.009 3.592 53.090 1.00 103.86 88 ASP A C 1
ATOM 658 O O . ASP A 1 88 ? 16.872 3.753 53.981 1.00 93.20 88 ASP A O 1
ATOM 663 N N . GLY A 1 89 ? 15.769 4.459 52.101 1.00 99.96 89 GLY A N 1
ATOM 664 C CA . GLY A 1 89 ? 16.583 5.682 51.942 1.00 90.63 89 GLY A CA 1
ATOM 665 C C . GLY A 1 89 ? 17.482 5.548 50.728 1.00 95.88 89 GLY A C 1
ATOM 666 O O . GLY A 1 89 ? 18.638 6.015 50.798 1.00 102.35 89 GLY A O 1
ATOM 667 N N . VAL A 1 90 ? 16.957 4.991 49.633 1.00 109.28 90 VAL A N 1
ATOM 668 C CA . VAL A 1 90 ? 17.736 4.913 48.360 1.00 102.29 90 VAL A CA 1
ATOM 669 C C . VAL A 1 90 ? 17.174 5.978 47.404 1.00 100.44 90 VAL A C 1
ATOM 670 O O . VAL A 1 90 ? 16.173 5.683 46.720 1.00 97.92 90 VAL A O 1
ATOM 674 N N . ALA A 1 91 ? 17.781 7.168 47.372 1.00 92.60 91 ALA A N 1
ATOM 675 C CA . ALA A 1 91 ? 17.264 8.270 46.523 1.00 79.41 91 ALA A CA 1
ATOM 676 C C . ALA A 1 91 ? 17.049 7.774 45.091 1.00 84.62 91 ALA A C 1
ATOM 677 O O . ALA A 1 91 ? 17.970 7.147 44.523 1.00 86.42 91 ALA A O 1
ATOM 679 N N . HIS A 1 92 ? 15.873 8.059 44.522 1.00 79.48 92 HIS A N 1
ATOM 680 C CA . HIS A 1 92 ? 15.558 7.610 43.138 1.00 80.80 92 HIS A CA 1
ATOM 681 C C . HIS A 1 92 ? 15.426 8.827 42.218 1.00 65.11 92 HIS A C 1
ATOM 682 O O . HIS A 1 92 ? 14.405 9.543 42.302 1.00 70.49 92 HIS A O 1
ATOM 689 N N . LYS A 1 93 ? 16.428 9.056 41.364 1.00 66.88 93 LYS A N 1
ATOM 690 C CA . LYS A 1 93 ? 16.357 10.176 40.388 1.00 63.60 93 LYS A CA 1
ATOM 691 C C . LYS A 1 93 ? 15.603 9.689 39.141 1.00 68.60 93 LYS A C 1
ATOM 692 O O . LYS A 1 93 ? 16.259 9.122 38.239 1.00 65.30 93 LYS A O 1
ATOM 698 N N . ILE A 1 94 ? 14.284 9.899 39.097 1.00 56.90 94 ILE A N 1
ATOM 699 C CA . ILE A 1 94 ? 13.468 9.387 37.955 1.00 47.03 94 ILE A CA 1
ATOM 700 C C . ILE A 1 94 ? 13.147 10.545 36.998 1.00 54.87 94 ILE A C 1
ATOM 701 O O . ILE A 1 94 ? 12.792 11.639 37.491 1.00 47.28 94 ILE A O 1
ATOM 706 N N . THR A 1 95 ? 13.275 10.309 35.688 1.00 45.70 95 THR A N 1
ATOM 707 C CA . THR A 1 95 ? 12.967 11.350 34.683 1.00 52.90 95 THR A CA 1
ATOM 708 C C . THR A 1 95 ? 12.077 10.755 33.615 1.00 50.48 95 THR A C 1
ATOM 709 O O . THR A 1 95 ? 12.341 9.606 33.200 1.00 51.33 95 THR A O 1
ATOM 713 N N . PHE A 1 96 ? 11.058 11.501 33.178 1.00 46.28 96 PHE A N 1
ATOM 714 C CA . PHE A 1 96 ? 10.171 11.027 32.082 1.00 37.09 96 PHE A CA 1
ATOM 715 C C . PHE A 1 96 ? 10.340 11.959 30.886 1.00 53.83 96 PHE A C 1
ATOM 716 O O . PHE A 1 96 ? 10.296 13.194 31.073 1.00 51.15 96 PHE A O 1
ATOM 724 N N . SER A 1 97 ? 10.532 11.390 29.691 1.00 47.93 97 SER A N 1
ATOM 725 C CA . SER A 1 97 ? 10.681 12.212 28.474 1.00 53.62 97 SER A CA 1
ATOM 726 C C . SER A 1 97 ? 9.894 11.570 27.332 1.00 43.20 97 SER A C 1
ATOM 727 O O . SER A 1 97 ? 9.634 10.369 27.400 1.00 52.89 97 SER A O 1
ATOM 730 N N . PHE A 1 98 ? 9.525 12.356 26.338 1.00 40.88 98 PHE A N 1
ATOM 731 C CA . PHE A 1 98 ? 8.826 11.833 25.176 1.00 41.14 98 PHE A CA 1
ATOM 732 C C . PHE A 1 98 ? 9.433 12.417 23.912 1.00 54.54 98 PHE A C 1
ATOM 733 O O . PHE A 1 98 ? 9.746 13.610 23.860 1.00 62.33 98 PHE A O 1
ATOM 741 N N . LYS A 1 99 ? 9.592 11.572 22.893 1.00 55.09 99 LYS A N 1
ATOM 742 C CA . LYS A 1 99 ? 10.126 12.001 21.608 1.00 54.95 99 LYS A CA 1
ATOM 743 C C . LYS A 1 99 ? 9.987 10.859 20.610 1.00 63.25 99 LYS A C 1
ATOM 744 O O . LYS A 1 99 ? 10.240 9.699 20.949 1.00 66.96 99 LYS A O 1
ATOM 750 N N . ASP A 1 100 ? 9.545 11.197 19.396 1.00 59.94 100 ASP A N 1
ATOM 751 C CA . ASP A 1 100 ? 9.467 10.248 18.280 1.00 65.33 100 ASP A CA 1
ATOM 752 C C . ASP A 1 100 ? 8.624 9.021 18.629 1.00 64.81 100 ASP A C 1
ATOM 753 O O . ASP A 1 100 ? 8.974 7.889 18.289 1.00 49.64 100 ASP A O 1
ATOM 758 N N . GLY A 1 101 ? 7.501 9.246 19.310 1.00 53.90 101 GLY A N 1
ATOM 759 C CA . GLY A 1 101 ? 6.595 8.169 19.657 1.00 48.67 101 GLY A CA 1
ATOM 760 C C . GLY A 1 101 ? 7.037 7.287 20.804 1.00 43.18 101 GLY A C 1
ATOM 761 O O . GLY A 1 101 ? 6.370 6.284 21.082 1.00 54.59 101 GLY A O 1
ATOM 762 N N . VAL A 1 102 ? 8.122 7.636 21.493 1.00 49.32 102 VAL A N 1
ATOM 763 C CA . VAL A 1 102 ? 8.696 6.812 22.550 1.00 48.38 102 VAL A CA 1
ATOM 764 C C . VAL A 1 102 ? 8.661 7.589 23.858 1.00 42.35 102 VAL A C 1
ATOM 765 O O . VAL A 1 102 ? 9.156 8.719 23.927 1.00 44.10 102 VAL A O 1
ATOM 769 N N . LEU A 1 103 ? 8.092 6.977 24.895 1.00 42.39 103 LEU A N 1
ATOM 770 C CA . LEU A 1 103 ? 8.124 7.515 26.251 1.00 42.00 103 LEU A CA 1
ATOM 771 C C . LEU A 1 103 ? 9.259 6.846 27.018 1.00 37.32 103 LEU A C 1
ATOM 772 O O . LEU A 1 103 ? 9.261 5.624 27.189 1.00 43.69 103 LEU A O 1
ATOM 777 N N . SER A 1 104 ? 10.221 7.641 27.470 1.00 33.76 104 SER A N 1
ATOM 778 C CA . SER A 1 104 ? 11.401 7.134 28.158 1.00 41.69 104 SER A CA 1
ATOM 779 C C . SER A 1 104 ? 11.284 7.409 29.649 1.00 45.09 104 SER A C 1
ATOM 780 O O . SER A 1 104 ? 10.950 8.525 30.051 1.00 46.24 104 SER A O 1
ATOM 783 N N . GLU A 1 105 ? 11.540 6.396 30.470 1.00 44.87 105 GLU A N 1
ATOM 784 C CA . GLU A 1 105 ? 11.527 6.538 31.943 1.00 45.42 105 GLU A CA 1
ATOM 785 C C . GLU A 1 105 ? 12.942 6.233 32.429 1.00 55.11 105 GLU A C 1
ATOM 786 O O . GLU A 1 105 ? 13.337 5.065 32.385 1.00 52.31 105 GLU A O 1
ATOM 792 N N . HIS A 1 106 ? 13.673 7.255 32.853 1.00 53.67 106 HIS A N 1
ATOM 793 C CA . HIS A 1 106 ? 15.089 7.088 33.265 1.00 56.70 106 HIS A CA 1
ATOM 794 C C . HIS A 1 106 ? 15.183 7.102 34.786 1.00 58.88 106 HIS A C 1
ATOM 795 O O . HIS A 1 106 ? 14.703 8.039 35.419 1.00 62.48 106 HIS A O 1
ATOM 802 N N . HIS A 1 107 ? 15.781 6.063 35.346 1.00 57.94 107 HIS A N 1
ATOM 803 C CA . HIS A 1 107 ? 15.914 5.962 36.815 1.00 64.49 107 HIS A CA 1
ATOM 804 C C . HIS A 1 107 ? 17.395 5.987 37.170 1.00 73.58 107 HIS A C 1
ATOM 805 O O . HIS A 1 107 ? 18.201 5.456 36.392 1.00 73.39 107 HIS A O 1
ATOM 812 N N . ILE A 1 108 ? 17.730 6.608 38.299 1.00 76.72 108 ILE A N 1
ATOM 813 C CA . ILE A 1 108 ? 19.140 6.638 38.783 1.00 78.76 108 ILE A CA 1
ATOM 814 C C . ILE A 1 108 ? 19.106 6.554 40.310 1.00 72.55 108 ILE A C 1
ATOM 815 O O . ILE A 1 108 ? 18.372 7.344 40.920 1.00 76.14 108 ILE A O 1
ATOM 820 N N . ARG A 1 109 ? 19.846 5.607 40.893 1.00 90.60 109 ARG A N 1
ATOM 821 C CA . ARG A 1 109 ? 19.954 5.563 42.374 1.00 89.40 109 ARG A CA 1
ATOM 822 C C . ARG A 1 109 ? 21.158 6.431 42.759 1.00 95.35 109 ARG A C 1
ATOM 823 O O . ARG A 1 109 ? 22.253 6.196 42.204 1.00 99.31 109 ARG A O 1
ATOM 831 N N . LEU A 1 110 ? 20.964 7.397 43.657 1.00 95.54 110 LEU A N 1
ATOM 832 C CA . LEU A 1 110 ? 22.061 8.332 44.003 1.00 95.82 110 LEU A CA 1
ATOM 833 C C . LEU A 1 110 ? 22.854 7.788 45.204 1.00 101.76 110 LEU A C 1
ATOM 834 O O . LEU A 1 110 ? 23.469 6.710 45.050 1.00 92.22 110 LEU A O 1
ATOM 839 N N . SER A 1 116 ? 23.308 3.261 38.736 1.00 117.61 116 SER A N 1
ATOM 840 C CA . SER A 1 116 ? 22.379 2.198 38.342 1.00 112.35 116 SER A CA 1
ATOM 841 C C . SER A 1 116 ? 21.370 2.718 37.319 1.00 96.33 116 SER A C 1
ATOM 842 O O . SER A 1 116 ? 20.159 2.721 37.538 1.00 89.65 116 SER A O 1
ATOM 845 N N . ALA A 1 117 ? 21.887 3.173 36.184 1.00 90.04 117 ALA A N 1
ATOM 846 C CA . ALA A 1 117 ? 21.017 3.721 35.154 1.00 80.14 117 ALA A CA 1
ATOM 847 C C . ALA A 1 117 ? 20.121 2.629 34.584 1.00 78.56 117 ALA A C 1
ATOM 848 O O . ALA A 1 117 ? 20.605 1.627 34.048 1.00 76.45 117 ALA A O 1
ATOM 850 N N . GLU A 1 118 ? 18.812 2.817 34.723 1.00 76.40 118 GLU A N 1
ATOM 851 C CA . GLU A 1 118 ? 17.814 1.960 34.100 1.00 63.09 118 GLU A CA 1
ATOM 852 C C . GLU A 1 118 ? 16.874 2.842 33.298 1.00 72.62 118 GLU A C 1
ATOM 853 O O . GLU A 1 118 ? 16.360 3.836 33.818 1.00 67.02 118 GLU A O 1
ATOM 859 N N . THR A 1 119 ? 16.669 2.498 32.029 1.00 48.22 119 THR A N 1
ATOM 860 C CA . THR A 1 119 ? 15.791 3.261 31.155 1.00 54.47 119 THR A CA 1
ATOM 861 C C . THR A 1 119 ? 14.760 2.329 30.541 1.00 53.72 119 THR A C 1
ATOM 862 O O . THR A 1 119 ? 15.118 1.311 29.940 1.00 54.52 119 THR A O 1
ATOM 866 N N . TYR A 1 120 ? 13.488 2.678 30.698 1.00 46.20 120 TYR A N 1
ATOM 867 C CA . TYR A 1 120 ? 12.378 1.930 30.129 1.00 49.05 120 TYR A CA 1
ATOM 868 C C . TYR A 1 120 ? 11.797 2.728 28.973 1.00 55.54 120 TYR A C 1
ATOM 869 O O . TYR A 1 120 ? 11.534 3.926 29.117 1.00 39.06 120 TYR A O 1
ATOM 878 N N . TYR A 1 121 ? 11.612 2.071 27.830 1.00 31.44 121 TYR A N 1
ATOM 879 C CA . TYR A 1 121 ? 11.085 2.705 26.628 1.00 33.47 121 TYR A CA 1
ATOM 880 C C . TYR A 1 121 ? 9.707 2.129 26.334 1.00 38.40 121 TYR A C 1
ATOM 881 O O . TYR A 1 121 ? 9.572 0.922 26.118 1.00 42.18 121 TYR A O 1
ATOM 890 N N . TYR A 1 122 ? 8.693 2.988 26.314 1.00 34.85 122 TYR A N 1
ATOM 891 C CA . TYR A 1 122 ? 7.319 2.575 26.068 1.00 37.13 122 TYR A CA 1
ATOM 892 C C . TYR A 1 122 ? 6.849 3.069 24.708 1.00 43.57 122 TYR A C 1
ATOM 893 O O . TYR A 1 122 ? 7.071 4.228 24.345 1.00 38.84 122 TYR A O 1
ATOM 902 N N . THR A 1 123 ? 6.193 2.186 23.962 1.00 40.34 123 THR A N 1
ATOM 903 C CA . THR A 1 123 ? 5.537 2.549 22.717 1.00 42.74 123 THR A CA 1
ATOM 904 C C . THR A 1 123 ? 4.156 1.912 22.697 1.00 39.66 123 THR A C 1
ATOM 905 O O . THR A 1 123 ? 3.869 0.991 23.461 1.00 40.17 123 THR A O 1
ATOM 909 N N . ILE A 1 124 ? 3.302 2.414 21.808 1.00 35.10 124 ILE A N 1
ATOM 910 C CA . ILE A 1 124 ? 1.994 1.828 21.543 1.00 38.25 124 ILE A CA 1
ATOM 911 C C . ILE A 1 124 ? 2.081 1.140 20.188 1.00 48.28 124 ILE A C 1
ATOM 912 O O . ILE A 1 124 ? 2.230 1.802 19.153 1.00 45.54 124 ILE A O 1
ATOM 917 N N . GLU A 1 125 ? 1.989 -0.188 20.190 1.00 45.81 125 GLU A N 1
ATOM 918 C CA . GLU A 1 125 ? 2.127 -0.993 18.984 1.00 50.75 125 GLU A CA 1
ATOM 919 C C . GLU A 1 125 ? 0.946 -1.944 18.902 1.00 46.31 125 GLU A C 1
ATOM 920 O O . GLU A 1 125 ? 0.768 -2.786 19.787 1.00 43.65 125 GLU A O 1
ATOM 926 N N . ASN A 1 126 ? 0.145 -1.808 17.844 1.00 43.17 126 ASN A N 1
ATOM 927 C CA . ASN A 1 126 ? -1.048 -2.634 17.647 1.00 47.77 126 ASN A CA 1
ATOM 928 C C . ASN A 1 126 ? -1.982 -2.533 18.851 1.00 47.95 126 ASN A C 1
ATOM 929 O O . ASN A 1 126 ? -2.541 -3.531 19.315 1.00 53.89 126 ASN A O 1
ATOM 934 N N . ASP A 1 127 ? -2.127 -1.313 19.371 1.00 48.25 127 ASP A N 1
ATOM 935 C CA . ASP A 1 127 ? -2.968 -0.989 20.525 1.00 56.77 127 ASP A CA 1
ATOM 936 C C . ASP A 1 127 ? -2.535 -1.714 21.799 1.00 59.38 127 ASP A C 1
ATOM 937 O O . ASP A 1 127 ? -3.343 -1.910 22.716 1.00 46.30 127 ASP A O 1
ATOM 942 N N . GLN A 1 128 ? -1.269 -2.108 21.888 1.00 45.97 128 GLN A N 1
ATOM 943 C CA . GLN A 1 128 ? -0.711 -2.662 23.110 1.00 48.97 128 GLN A CA 1
ATOM 944 C C . GLN A 1 128 ? 0.405 -1.756 23.612 1.00 43.87 128 GLN A C 1
ATOM 945 O O . GLN A 1 128 ? 1.050 -1.050 22.833 1.00 41.85 128 GLN A O 1
ATOM 951 N N . LEU A 1 129 ? 0.622 -1.772 24.923 1.00 40.83 129 LEU A N 1
ATOM 952 C CA . LEU A 1 129 ? 1.751 -1.061 25.503 1.00 39.45 129 LEU A CA 1
ATOM 953 C C . LEU A 1 129 ? 2.979 -1.960 25.452 1.00 27.51 129 LEU A C 1
ATOM 954 O O . LEU A 1 129 ? 2.933 -3.110 25.889 1.00 44.47 129 LEU A O 1
ATOM 959 N N . VAL A 1 130 ? 4.073 -1.442 24.907 1.00 36.01 130 VAL A N 1
ATOM 960 C CA . VAL A 1 130 ? 5.282 -2.226 24.694 1.00 42.93 130 VAL A CA 1
ATOM 961 C C . VAL A 1 130 ? 6.420 -1.567 25.455 1.00 40.59 130 VAL A C 1
ATOM 962 O O . VAL A 1 130 ? 6.731 -0.394 25.222 1.00 38.99 130 VAL A O 1
ATOM 966 N N . MET A 1 131 ? 7.044 -2.326 26.350 1.00 37.66 131 MET A N 1
ATOM 967 C CA . MET A 1 131 ? 8.142 -1.853 27.178 1.00 36.72 131 MET A CA 1
ATOM 968 C C . MET A 1 131 ? 9.435 -2.518 26.725 1.00 31.66 131 MET A C 1
ATOM 969 O O . MET A 1 131 ? 9.510 -3.747 26.647 1.00 41.57 131 MET A O 1
ATOM 974 N N . LYS A 1 132 ? 10.440 -1.710 26.414 1.00 36.82 132 LYS A N 1
ATOM 975 C CA . LYS A 1 132 ? 11.754 -2.196 26.029 1.00 38.10 132 LYS A CA 1
ATOM 976 C C . LYS A 1 132 ? 12.766 -1.837 27.105 1.00 39.89 132 LYS A C 1
ATOM 977 O O . LYS A 1 132 ? 12.754 -0.722 27.632 1.00 41.83 132 LYS A O 1
ATOM 983 N N . MET A 1 133 ? 13.638 -2.787 27.424 1.00 40.94 133 MET A N 1
ATOM 984 C CA . MET A 1 133 ? 14.706 -2.597 28.392 1.00 54.46 133 MET A CA 1
ATOM 985 C C . MET A 1 133 ? 16.014 -3.088 27.795 1.00 40.81 133 MET A C 1
ATOM 986 O O . MET A 1 133 ? 16.048 -4.131 27.137 1.00 44.19 133 MET A O 1
ATOM 991 N N . VAL A 1 134 ? 17.091 -2.342 28.029 1.00 36.08 134 VAL A N 1
ATOM 992 C CA . VAL A 1 134 ? 18.427 -2.717 27.574 1.00 41.62 134 VAL A CA 1
ATOM 993 C C . VAL A 1 134 ? 19.370 -2.631 28.766 1.00 58.61 134 VAL A C 1
ATOM 994 O O . VAL A 1 134 ? 19.608 -1.536 29.292 1.00 54.49 134 VAL A O 1
ATOM 998 N N . ASN A 1 135 ? 19.910 -3.773 29.189 1.00 57.26 135 ASN A N 1
ATOM 999 C CA . ASN A 1 135 ? 20.835 -3.797 30.312 1.00 52.51 135 ASN A CA 1
ATOM 1000 C C . ASN A 1 135 ? 21.793 -4.967 30.152 1.00 57.48 135 ASN A C 1
ATOM 1001 O O . ASN A 1 135 ? 21.377 -6.075 29.802 1.00 53.52 135 ASN A O 1
ATOM 1006 N N . ASN A 1 136 ? 23.076 -4.705 30.412 1.00 64.09 136 ASN A N 1
ATOM 1007 C CA . ASN A 1 136 ? 24.140 -5.705 30.317 1.00 52.89 136 ASN A CA 1
ATOM 1008 C C . ASN A 1 136 ? 24.201 -6.343 28.933 1.00 61.28 136 ASN A C 1
ATOM 1009 O O . ASN A 1 136 ? 24.592 -7.503 28.787 1.00 56.69 136 ASN A O 1
ATOM 1014 N N . GLY A 1 137 ? 23.818 -5.589 27.906 1.00 50.96 137 GLY A N 1
ATOM 1015 C CA . GLY A 1 137 ? 23.875 -6.065 26.543 1.00 51.38 137 GLY A CA 1
ATOM 1016 C C . GLY A 1 137 ? 22.681 -6.873 26.086 1.00 49.45 137 GLY A C 1
ATOM 1017 O O . GLY A 1 137 ? 22.672 -7.332 24.937 1.00 56.98 137 GLY A O 1
ATOM 1018 N N . ILE A 1 138 ? 21.674 -7.065 26.933 1.00 53.25 138 ILE A N 1
ATOM 1019 C CA . ILE A 1 138 ? 20.499 -7.855 26.584 1.00 50.31 138 ILE A CA 1
ATOM 1020 C C . ILE A 1 138 ? 19.308 -6.915 26.434 1.00 52.95 138 ILE A C 1
ATOM 1021 O O . ILE A 1 138 ? 18.980 -6.157 27.355 1.00 41.55 138 ILE A O 1
ATOM 1026 N N . THR A 1 139 ? 18.674 -6.959 25.267 1.00 35.27 139 THR A N 1
ATOM 1027 C CA . THR A 1 139 ? 17.445 -6.230 24.996 1.00 42.03 139 THR A CA 1
ATOM 1028 C C . THR A 1 139 ? 16.262 -7.147 25.252 1.00 44.19 139 THR A C 1
ATOM 1029 O O . THR A 1 139 ? 16.227 -8.278 24.759 1.00 43.51 139 THR A O 1
ATOM 1033 N N . CYS A 1 140 ? 15.298 -6.666 26.019 1.00 38.65 140 CYS A N 1
ATOM 1034 C CA A CYS A 1 140 ? 14.110 -7.428 26.367 0.51 38.97 140 CYS A CA 1
ATOM 1035 C CA B CYS A 1 140 ? 14.107 -7.451 26.278 0.49 38.74 140 CYS A CA 1
ATOM 1036 C C . CYS A 1 140 ? 12.882 -6.569 26.115 1.00 37.41 140 CYS A C 1
ATOM 1037 O O . CYS A 1 140 ? 12.930 -5.347 26.278 1.00 41.22 140 CYS A O 1
ATOM 1042 N N . ARG A 1 141 ? 11.783 -7.209 25.744 1.00 33.31 141 ARG A N 1
ATOM 1043 C CA . ARG A 1 141 ? 10.553 -6.513 25.417 1.00 35.57 141 ARG A CA 1
ATOM 1044 C C . ARG A 1 141 ? 9.421 -7.158 26.194 1.00 37.24 141 ARG A C 1
ATOM 1045 O O . ARG A 1 141 ? 9.436 -8.368 26.432 1.00 42.16 141 ARG A O 1
ATOM 1053 N N . ARG A 1 142 ? 8.453 -6.350 26.614 1.00 34.49 142 ARG A N 1
ATOM 1054 C CA . ARG A 1 142 ? 7.295 -6.862 27.327 1.00 34.91 142 ARG A CA 1
ATOM 1055 C C . ARG A 1 142 ? 6.052 -6.185 26.779 1.00 35.21 142 ARG A C 1
ATOM 1056 O O . ARG A 1 142 ? 6.043 -4.972 26.559 1.00 41.45 142 ARG A O 1
ATOM 1064 N N . TRP A 1 143 ? 5.010 -6.977 26.555 1.00 38.36 143 TRP A N 1
ATOM 1065 C CA . TRP A 1 143 ? 3.779 -6.510 25.942 1.00 42.78 143 TRP A CA 1
ATOM 1066 C C . TRP A 1 143 ? 2.682 -6.467 26.991 1.00 40.02 143 TRP A C 1
ATOM 1067 O O . TRP A 1 143 ? 2.537 -7.395 27.787 1.00 37.84 143 TRP A O 1
ATOM 1078 N N . PHE A 1 144 ? 1.920 -5.381 26.990 1.00 35.96 144 PHE A N 1
ATOM 1079 C CA . PHE A 1 144 ? 0.815 -5.189 27.914 1.00 46.74 144 PHE A CA 1
ATOM 1080 C C . PHE A 1 144 ? -0.434 -4.930 27.088 1.00 38.40 144 PHE A C 1
ATOM 1081 O O . PHE A 1 144 ? -0.490 -3.952 26.336 1.00 38.28 144 PHE A O 1
ATOM 1089 N N . LYS A 1 145 ? -1.425 -5.804 27.213 1.00 39.37 145 LYS A N 1
ATOM 1090 C CA . LYS A 1 145 ? -2.664 -5.623 26.473 1.00 46.66 145 LYS A CA 1
ATOM 1091 C C . LYS A 1 145 ? -3.598 -4.698 27.237 1.00 47.09 145 LYS A C 1
ATOM 1092 O O . LYS A 1 145 ? -3.675 -4.747 28.468 1.00 50.34 145 LYS A O 1
ATOM 1098 N N . ARG A 1 146 ? -4.308 -3.854 26.494 1.00 47.27 146 ARG A N 1
ATOM 1099 C CA . ARG A 1 146 ? -5.253 -2.925 27.095 1.00 47.01 146 ARG A CA 1
ATOM 1100 C C . ARG A 1 146 ? -6.289 -3.680 27.922 1.00 57.80 146 ARG A C 1
ATOM 1101 O O . ARG A 1 146 ? -6.890 -4.652 27.454 1.00 58.28 146 ARG A O 1
ATOM 1109 N N . SER A 1 147 ? -6.479 -3.235 29.163 1.00 54.82 147 SER A N 1
ATOM 1110 C CA . SER A 1 147 ? -7.356 -3.923 30.102 1.00 62.17 147 SER A CA 1
ATOM 1111 C C . SER A 1 147 ? -8.803 -3.871 29.627 1.00 56.29 147 SER A C 1
ATOM 1112 O O . SER A 1 147 ? -9.314 -2.805 29.269 1.00 69.89 147 SER A O 1
ATOM 1115 N N . THR A 1 148 ? -9.462 -5.028 29.628 1.00 81.07 148 THR A N 1
ATOM 1116 C CA . THR A 1 148 ? -10.837 -5.124 29.160 1.00 86.04 148 THR A CA 1
ATOM 1117 C C . THR A 1 148 ? -11.813 -4.774 30.276 1.00 84.93 148 THR A C 1
ATOM 1118 O O . THR A 1 148 ? -11.535 -4.971 31.463 1.00 81.60 148 THR A O 1
ATOM 1122 N N . GLY A 1 149 ? -12.971 -4.255 29.879 1.00 90.45 149 GLY A N 1
ATOM 1123 C CA . GLY A 1 149 ? -13.992 -3.851 30.827 1.00 101.62 149 GLY A CA 1
ATOM 1124 C C . GLY A 1 149 ? -14.194 -2.349 30.867 1.00 97.12 149 GLY A C 1
ATOM 1125 O O . GLY A 1 149 ? -13.685 -1.625 30.011 1.00 94.58 149 GLY A O 1
ATOM 1126 N N . ALA B 1 6 ? -13.704 -7.363 66.244 1.00 101.93 6 ALA B N 1
ATOM 1127 C CA . ALA B 1 6 ? -12.528 -6.520 66.427 1.00 100.15 6 ALA B CA 1
ATOM 1128 C C . ALA B 1 6 ? -11.454 -6.843 65.391 1.00 100.96 6 ALA B C 1
ATOM 1129 O O . ALA B 1 6 ? -11.739 -7.433 64.348 1.00 98.77 6 ALA B O 1
ATOM 1131 N N . SER B 1 7 ? -10.217 -6.451 65.690 1.00 88.04 7 SER B N 1
ATOM 1132 C CA . SER B 1 7 ? -9.089 -6.649 64.793 1.00 71.12 7 SER B CA 1
ATOM 1133 C C . SER B 1 7 ? -7.858 -7.028 65.602 1.00 65.99 7 SER B C 1
ATOM 1134 O O . SER B 1 7 ? -7.705 -6.616 66.755 1.00 64.49 7 SER B O 1
ATOM 1137 N N . GLU B 1 8 ? -6.983 -7.827 64.988 1.00 61.54 8 GLU B N 1
ATOM 1138 C CA . GLU B 1 8 ? -5.744 -8.209 65.657 1.00 64.41 8 GLU B CA 1
ATOM 1139 C C . GLU B 1 8 ? -4.894 -6.985 65.967 1.00 69.38 8 GLU B C 1
ATOM 1140 O O . GLU B 1 8 ? -4.401 -6.821 67.089 1.00 60.35 8 GLU B O 1
ATOM 1146 N N . ILE B 1 9 ? -4.712 -6.116 64.983 1.00 66.07 9 ILE B N 1
ATOM 1147 C CA . ILE B 1 9 ? -3.993 -4.863 65.193 1.00 49.13 9 ILE B CA 1
ATOM 1148 C C . ILE B 1 9 ? -4.922 -3.889 65.938 1.00 54.45 9 ILE B C 1
ATOM 1149 O O . ILE B 1 9 ? -6.052 -3.669 65.482 1.00 69.94 9 ILE B O 1
ATOM 1154 N N . PRO B 1 10 ? -4.485 -3.328 67.060 1.00 51.81 10 PRO B N 1
ATOM 1155 C CA . PRO B 1 10 ? -5.364 -2.437 67.830 1.00 49.12 10 PRO B CA 1
ATOM 1156 C C . PRO B 1 10 ? -5.843 -1.254 67.006 1.00 62.14 10 PRO B C 1
ATOM 1157 O O . PRO B 1 10 ? -5.210 -0.834 66.036 1.00 61.19 10 PRO B O 1
ATOM 1161 N N . GLU B 1 11 ? -6.985 -0.703 67.427 1.00 57.75 11 GLU B N 1
ATOM 1162 C CA . GLU B 1 11 ? -7.619 0.368 66.668 1.00 60.66 11 GLU B CA 1
ATOM 1163 C C . GLU B 1 11 ? -6.759 1.624 66.630 1.00 53.55 11 GLU B C 1
ATOM 1164 O O . GLU B 1 11 ? -6.830 2.393 65.665 1.00 56.23 11 GLU B O 1
ATOM 1170 N N . LYS B 1 12 ? -5.944 1.850 67.664 1.00 56.10 12 LYS B N 1
ATOM 1171 C CA . LYS B 1 12 ? -5.137 3.064 67.730 1.00 63.82 12 LYS B CA 1
ATOM 1172 C C . LYS B 1 12 ? -4.081 3.124 66.634 1.00 48.81 12 LYS B C 1
ATOM 1173 O O . LYS B 1 12 ? -3.585 4.213 66.327 1.00 43.85 12 LYS B O 1
ATOM 1179 N N . PHE B 1 13 ? -3.731 1.982 66.040 1.00 46.75 13 PHE B N 1
ATOM 1180 C CA . PHE B 1 13 ? -2.707 1.964 65.001 1.00 43.56 13 PHE B CA 1
ATOM 1181 C C . PHE B 1 13 ? -3.201 2.578 63.697 1.00 48.07 13 PHE B C 1
ATOM 1182 O O . PHE B 1 13 ? -2.394 3.084 62.910 1.00 46.19 13 PHE B O 1
ATOM 1190 N N . PHE B 1 14 ? -4.505 2.537 63.442 1.00 49.38 14 PHE B N 1
ATOM 1191 C CA . PHE B 1 14 ? -5.014 2.908 62.130 1.00 50.34 14 PHE B CA 1
ATOM 1192 C C . PHE B 1 14 ? -5.115 4.420 61.989 1.00 46.62 14 PHE B C 1
ATOM 1193 O O . PHE B 1 14 ? -5.382 5.142 62.952 1.00 50.93 14 PHE B O 1
ATOM 1201 N N . GLY B 1 15 ? -4.885 4.893 60.769 1.00 46.71 15 GLY B N 1
ATOM 1202 C CA . GLY B 1 15 ? -4.985 6.308 60.480 1.00 40.92 15 GLY B CA 1
ATOM 1203 C C . GLY B 1 15 ? -3.900 6.806 59.549 1.00 50.89 15 GLY B C 1
ATOM 1204 O O . GLY B 1 15 ? -3.106 6.021 59.019 1.00 38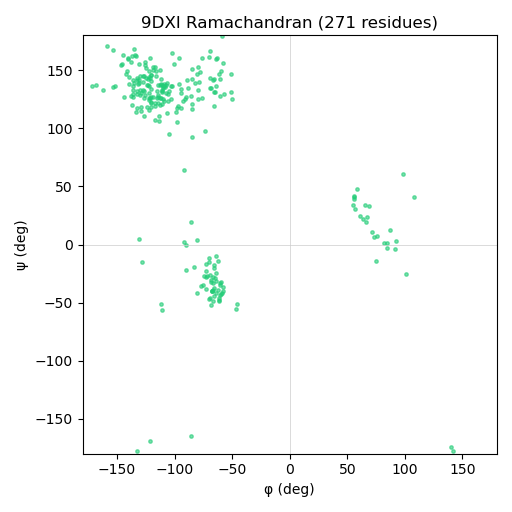.43 15 GLY B O 1
ATOM 1205 N N . LYS B 1 16 ? -3.873 8.116 59.335 1.00 39.45 16 LYS B N 1
ATOM 1206 C CA . LYS B 1 16 ? -2.859 8.776 58.528 1.00 42.85 16 LYS B CA 1
ATOM 1207 C C . LYS B 1 16 ? -1.949 9.576 59.448 1.00 41.15 16 LYS B C 1
ATOM 1208 O O . LYS B 1 16 ? -2.427 10.248 60.366 1.00 44.56 16 LYS B O 1
ATOM 1214 N N . TYR B 1 17 ? -0.644 9.490 59.210 1.00 34.86 17 TYR B N 1
ATOM 1215 C CA . TYR B 1 17 ? 0.348 10.119 60.071 1.00 43.16 17 TYR B CA 1
ATOM 1216 C C . TYR B 1 17 ? 1.355 10.875 59.218 1.00 46.24 17 TYR B C 1
ATOM 1217 O O . TYR B 1 17 ? 1.727 10.417 58.137 1.00 36.99 17 TYR B O 1
ATOM 1226 N N . ASP B 1 18 ? 1.813 12.019 59.721 1.00 36.44 18 ASP B N 1
ATOM 1227 C CA . ASP B 1 18 ? 2.735 12.897 59.012 1.00 32.30 18 ASP B CA 1
ATOM 1228 C C . ASP B 1 18 ? 4.071 12.940 59.741 1.00 38.13 18 ASP B C 1
ATOM 1229 O O . ASP B 1 18 ? 4.113 13.201 60.947 1.00 38.32 18 ASP B O 1
ATOM 1234 N N . LEU B 1 19 ? 5.156 12.706 59.003 1.00 35.29 19 LEU B N 1
ATOM 1235 C CA . LEU B 1 19 ? 6.497 12.758 59.574 1.00 41.36 19 LEU B CA 1
ATOM 1236 C C . LEU B 1 19 ? 6.717 14.050 60.349 1.00 46.09 19 LEU B C 1
ATOM 1237 O O . LEU B 1 19 ? 6.530 15.148 59.819 1.00 38.70 19 LEU B O 1
ATOM 1242 N N . ASP B 1 20 ? 7.121 13.910 61.609 1.00 39.11 20 ASP B N 1
ATOM 1243 C CA . ASP B 1 20 ? 7.299 15.031 62.520 1.00 37.91 20 ASP B CA 1
ATOM 1244 C C . ASP B 1 20 ? 8.755 15.274 62.890 1.00 43.77 20 ASP B C 1
ATOM 1245 O O . ASP B 1 20 ? 9.233 16.405 62.770 1.00 45.24 20 ASP B O 1
ATOM 1250 N N . ARG B 1 21 ? 9.481 14.251 63.341 1.00 38.03 21 ARG B N 1
ATOM 1251 C CA . ARG B 1 21 ? 10.879 14.435 63.714 1.00 36.95 21 ARG B CA 1
ATOM 1252 C C . ARG B 1 21 ? 11.587 13.088 63.668 1.00 34.45 21 ARG B C 1
ATOM 1253 O O . ARG B 1 21 ? 10.955 12.039 63.527 1.00 32.36 21 ARG B O 1
ATOM 1261 N N . SER B 1 22 ? 12.915 13.130 63.809 1.00 32.74 22 SER B N 1
ATOM 1262 C CA . SER B 1 22 ? 13.744 11.935 63.723 1.00 40.72 22 SER B CA 1
ATOM 1263 C C . SER B 1 22 ? 14.920 12.064 64.682 1.00 37.55 22 SER B C 1
ATOM 1264 O O . SER B 1 22 ? 15.342 13.167 65.033 1.00 39.52 22 SER B O 1
ATOM 1267 N N . GLU B 1 23 ? 15.455 10.915 65.098 1.00 35.65 23 GLU B N 1
ATOM 1268 C CA . GLU B 1 23 ? 16.658 10.846 65.923 1.00 36.63 23 GLU B CA 1
ATOM 1269 C C . GLU B 1 23 ? 17.632 9.861 65.292 1.00 35.03 23 GLU B C 1
ATOM 1270 O O . GLU B 1 23 ? 17.254 8.732 64.971 1.00 39.53 23 GLU B O 1
ATOM 1276 N N . ASN B 1 24 ? 18.877 10.303 65.095 1.00 32.93 24 ASN B N 1
ATOM 1277 C CA . ASN B 1 24 ? 19.965 9.460 64.592 1.00 39.06 24 ASN B CA 1
ATOM 1278 C C . ASN B 1 24 ? 19.749 9.029 63.140 1.00 41.02 24 ASN B C 1
ATOM 1279 O O . ASN B 1 24 ? 20.301 8.020 62.698 1.00 40.13 24 ASN B O 1
ATOM 1284 N N . PHE B 1 25 ? 18.963 9.791 62.375 1.00 36.95 25 PHE B N 1
ATOM 1285 C CA . PHE B 1 25 ? 18.633 9.381 61.014 1.00 52.09 25 PHE B CA 1
ATOM 1286 C C . PHE B 1 25 ? 19.757 9.707 60.035 1.00 36.68 25 PHE B C 1
ATOM 1287 O O . PHE B 1 25 ? 20.072 8.892 59.161 1.00 36.16 25 PHE B O 1
ATOM 1295 N N . ASP B 1 26 ? 20.363 10.890 60.160 1.00 35.20 26 ASP B N 1
ATOM 1296 C CA . ASP B 1 26 ? 21.510 11.238 59.325 1.00 48.19 26 ASP B CA 1
ATOM 1297 C C . ASP B 1 26 ? 22.639 10.238 59.509 1.00 50.06 26 ASP B C 1
ATOM 1298 O O . ASP B 1 26 ? 23.290 9.825 58.539 1.00 46.62 26 ASP B O 1
ATOM 1303 N N . GLU B 1 27 ? 22.874 9.844 60.757 1.00 44.26 27 GLU B N 1
ATOM 1304 C CA . GLU B 1 27 ? 23.898 8.871 61.102 1.00 43.89 27 GLU B CA 1
ATOM 1305 C C . GLU B 1 27 ? 23.529 7.491 60.573 1.00 39.60 27 GLU B C 1
ATOM 1306 O O . GLU B 1 27 ? 24.403 6.699 60.204 1.00 50.92 27 GLU B O 1
ATOM 1312 N N . PHE B 1 28 ? 22.229 7.196 60.530 1.00 46.04 28 PHE B N 1
ATOM 1313 C CA . PHE B 1 28 ? 21.746 5.960 59.929 1.00 38.15 28 PHE B CA 1
ATOM 1314 C C . PHE B 1 28 ? 21.997 5.949 58.424 1.00 43.00 28 PHE B C 1
ATOM 1315 O O . PHE B 1 28 ? 22.356 4.913 57.851 1.00 40.11 28 PHE B O 1
ATOM 1323 N N . LEU B 1 29 ? 21.807 7.095 57.766 1.00 45.47 29 LEU B N 1
ATOM 1324 C CA . LEU B 1 29 ? 22.049 7.170 56.328 1.00 43.21 29 LEU B CA 1
ATOM 1325 C C . LEU B 1 29 ? 23.541 7.133 56.017 1.00 42.87 29 LEU B C 1
ATOM 1326 O O . LEU B 1 29 ? 23.962 6.514 55.032 1.00 42.76 29 LEU B O 1
ATOM 1331 N N . ALA B 1 30 ? 24.354 7.791 56.847 1.00 39.65 30 ALA B N 1
ATOM 1332 C CA . ALA B 1 30 ? 25.796 7.820 56.617 1.00 51.85 30 ALA B CA 1
ATOM 1333 C C . ALA B 1 30 ? 26.399 6.423 56.685 1.00 58.26 30 ALA B C 1
ATOM 1334 O O . ALA B 1 30 ? 27.289 6.086 55.896 1.00 57.55 30 ALA B O 1
ATOM 1336 N N . ALA B 1 31 ? 25.929 5.594 57.622 1.00 49.10 31 ALA B N 1
ATOM 1337 C CA . ALA B 1 31 ? 26.404 4.218 57.703 1.00 48.09 31 ALA B CA 1
ATOM 1338 C C . ALA B 1 31 ? 25.928 3.361 56.537 1.00 53.73 31 ALA B C 1
ATOM 1339 O O . ALA B 1 31 ? 26.428 2.245 56.369 1.00 59.85 31 ALA B O 1
ATOM 1341 N N . LYS B 1 32 ? 24.981 3.848 55.738 1.00 49.26 32 LYS B N 1
ATOM 1342 C CA . LYS B 1 32 ? 24.555 3.173 54.520 1.00 58.57 32 LYS B CA 1
ATOM 1343 C C . LYS B 1 32 ? 25.352 3.601 53.292 1.00 61.25 32 LYS B C 1
ATOM 1344 O O . LYS B 1 32 ? 25.088 3.098 52.195 1.00 54.14 32 LYS B O 1
ATOM 1350 N N . GLY B 1 33 ? 26.307 4.515 53.442 1.00 61.69 33 GLY B N 1
ATOM 1351 C CA . GLY B 1 33 ? 27.077 5.002 52.317 1.00 55.43 33 GLY B CA 1
ATOM 1352 C C . GLY B 1 33 ? 26.465 6.163 51.568 1.00 54.83 33 GLY B C 1
ATOM 1353 O O . GLY B 1 33 ? 26.934 6.483 50.470 1.00 56.26 33 GLY B O 1
ATOM 1354 N N . VAL B 1 34 ? 25.441 6.804 52.123 1.00 49.18 34 VAL B N 1
ATOM 1355 C CA . VAL B 1 34 ? 24.763 7.904 51.445 1.00 47.51 34 VAL B CA 1
ATOM 1356 C C . VAL B 1 34 ? 25.590 9.172 51.604 1.00 50.34 34 VAL B C 1
ATOM 1357 O O . VAL B 1 34 ? 26.046 9.500 52.706 1.00 46.15 34 VAL B O 1
ATOM 1361 N N . SER B 1 35 ? 25.782 9.893 50.503 1.00 41.59 35 SER B N 1
ATOM 1362 C CA . SER B 1 35 ? 26.635 11.070 50.515 1.00 54.55 35 SER B CA 1
ATOM 1363 C C . SER B 1 35 ? 25.921 12.241 51.184 1.00 39.34 35 SER B C 1
ATOM 1364 O O . SER B 1 35 ? 24.693 12.269 51.304 1.00 40.58 35 SER B O 1
ATOM 1367 N N . TRP B 1 36 ? 26.716 13.223 51.618 1.00 37.47 36 TRP B N 1
ATOM 1368 C CA . TRP B 1 36 ? 26.157 14.356 52.351 1.00 49.87 36 TRP B CA 1
ATOM 1369 C C . TRP B 1 36 ? 25.096 15.083 51.532 1.00 44.15 36 TRP B C 1
ATOM 1370 O O . TRP B 1 36 ? 24.062 15.491 52.075 1.00 37.32 36 TRP B O 1
ATOM 1381 N N . PHE B 1 37 ? 25.325 15.248 50.226 1.00 41.44 37 PHE B N 1
ATOM 1382 C CA . PHE B 1 37 ? 24.347 15.940 49.390 1.00 36.57 37 PHE B CA 1
ATOM 1383 C C . PHE B 1 37 ? 23.009 15.212 49.402 1.00 39.23 37 PHE B C 1
ATOM 1384 O O . PHE B 1 37 ? 21.947 15.837 49.510 1.00 40.86 37 PHE B O 1
ATOM 1392 N N . VAL B 1 38 ? 23.041 13.883 49.290 1.00 37.39 38 VAL B N 1
ATOM 1393 C CA . VAL B 1 38 ? 21.800 13.119 49.250 1.00 40.60 38 VAL B CA 1
ATOM 1394 C C . VAL B 1 38 ? 21.178 13.022 50.641 1.00 45.92 38 VAL B C 1
ATOM 1395 O O . VAL B 1 38 ? 19.949 13.042 50.780 1.00 36.70 38 VAL B O 1
ATOM 1399 N N . ARG B 1 39 ? 21.998 12.927 51.691 1.00 38.89 39 ARG B N 1
ATOM 1400 C CA . ARG B 1 39 ? 21.445 12.970 53.043 1.00 44.52 39 ARG B CA 1
ATOM 1401 C C . ARG B 1 39 ? 20.660 14.255 53.272 1.00 52.01 39 ARG B C 1
ATOM 1402 O O . ARG B 1 39 ? 19.614 14.240 53.930 1.00 43.93 39 ARG B O 1
ATOM 1410 N N . GLN B 1 40 ? 21.131 15.374 52.711 1.00 43.00 40 GLN B N 1
ATOM 1411 C CA . GLN B 1 40 ? 20.452 16.649 52.929 1.00 52.22 40 GLN B CA 1
ATOM 1412 C C . GLN B 1 40 ? 19.065 16.663 52.299 1.00 47.58 40 GLN B C 1
ATOM 1413 O O . GLN B 1 40 ? 18.122 17.221 52.872 1.00 51.38 40 GLN B O 1
ATOM 1419 N N . MET B 1 41 ? 18.936 16.044 51.126 1.00 57.71 41 MET B N 1
ATOM 1420 C CA . MET B 1 41 ? 17.628 16.070 50.427 1.00 56.66 41 MET B CA 1
ATOM 1421 C C . MET B 1 41 ? 16.676 15.063 51.097 1.00 62.00 41 MET B C 1
ATOM 1422 O O . MET B 1 41 ? 15.473 15.356 51.193 1.00 61.07 41 MET B O 1
ATOM 1427 N N . ILE B 1 42 ? 17.207 13.936 51.556 1.00 41.93 42 ILE B N 1
ATOM 1428 C CA . ILE B 1 42 ? 16.342 12.936 52.175 1.00 53.35 42 ILE B CA 1
ATOM 1429 C C . ILE B 1 42 ? 15.749 13.473 53.472 1.00 59.47 42 ILE B C 1
ATOM 1430 O O . ILE B 1 42 ? 14.549 13.327 53.727 1.00 53.41 42 ILE B O 1
ATOM 1435 N N . LYS B 1 43 ? 16.573 14.117 54.303 1.00 57.93 43 LYS B N 1
ATOM 1436 C CA . LYS B 1 43 ? 16.100 14.636 55.581 1.00 65.28 43 LYS B CA 1
ATOM 1437 C C . LYS B 1 43 ? 15.080 15.753 55.411 1.00 64.12 43 LYS B C 1
ATOM 1438 O O . LYS B 1 43 ? 14.341 16.049 56.356 1.00 57.53 43 LYS B O 1
ATOM 1444 N N . LEU B 1 44 ? 15.011 16.362 54.229 1.00 53.76 44 LEU B N 1
ATOM 1445 C CA . LEU B 1 44 ? 14.046 17.418 53.956 1.00 64.06 44 LEU B CA 1
ATOM 1446 C C . LEU B 1 44 ? 12.731 16.891 53.396 1.00 49.48 44 LEU B C 1
ATOM 1447 O O . LEU B 1 44 ? 11.707 17.576 53.505 1.00 55.89 44 LEU B O 1
ATOM 1452 N N . ALA B 1 45 ? 12.736 15.695 52.811 1.00 53.23 45 ALA B N 1
ATOM 1453 C CA . ALA B 1 45 ? 11.538 15.148 52.189 1.00 44.69 45 ALA B CA 1
ATOM 1454 C C . ALA B 1 45 ? 10.439 14.913 53.218 1.00 52.65 45 ALA B C 1
ATOM 1455 O O . ALA B 1 45 ? 10.686 14.401 54.313 1.00 48.89 45 ALA B O 1
ATOM 1457 N N . LYS B 1 46 ? 9.217 15.293 52.858 1.00 54.14 46 LYS B N 1
ATOM 1458 C CA . LYS B 1 46 ? 8.054 15.080 53.707 1.00 47.17 46 LYS B CA 1
ATOM 1459 C C . LYS B 1 46 ? 7.371 13.779 53.303 1.00 40.46 46 LYS B C 1
ATOM 1460 O O . LYS B 1 46 ? 7.188 13.513 52.112 1.00 48.10 46 LYS B O 1
ATOM 1466 N N . VAL B 1 47 ? 7.017 12.959 54.290 1.00 39.69 47 VAL B N 1
ATOM 1467 C CA . VAL B 1 47 ? 6.383 11.671 54.028 1.00 44.08 47 VAL B CA 1
ATOM 1468 C C . VAL B 1 47 ? 5.226 11.477 54.999 1.00 38.89 47 VAL B C 1
ATOM 1469 O O . VAL B 1 47 ? 5.298 11.876 56.165 1.00 41.24 47 VAL B O 1
ATOM 1473 N N . SER B 1 48 ? 4.144 10.888 54.500 1.00 34.20 48 SER B N 1
ATOM 1474 C CA . SER B 1 48 ? 3.033 10.461 55.334 1.00 31.65 48 SER B CA 1
ATOM 1475 C C . SER B 1 48 ? 2.863 8.955 55.215 1.00 46.06 48 SER B C 1
ATOM 1476 O O . SER B 1 48 ? 3.177 8.358 54.183 1.00 39.13 48 SER B O 1
ATOM 1479 N N . LYS B 1 49 ? 2.371 8.342 56.283 1.00 33.05 49 LYS B N 1
ATOM 1480 C CA . LYS B 1 49 ? 2.104 6.913 56.316 1.00 40.88 49 LYS B CA 1
ATOM 1481 C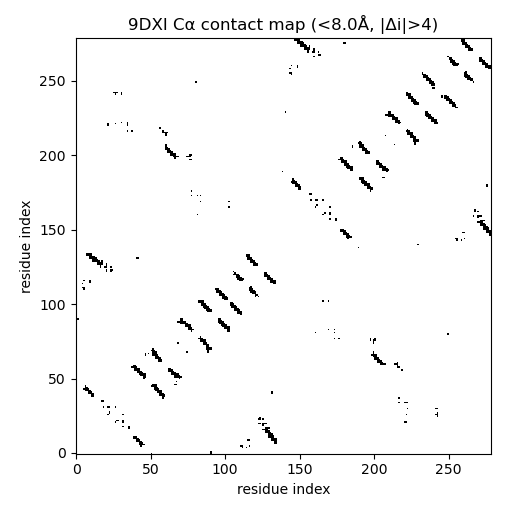 C . LYS B 1 49 ? 0.634 6.689 56.627 1.00 42.89 49 LYS B C 1
ATOM 1482 O O . LYS B 1 49 ? 0.032 7.439 57.401 1.00 43.80 49 LYS B O 1
ATOM 1488 N N . VAL B 1 50 ? 0.055 5.669 56.003 1.00 41.85 50 VAL B N 1
ATOM 1489 C CA . VAL B 1 50 ? -1.334 5.296 56.226 1.00 41.25 50 VAL B CA 1
ATOM 1490 C C . VAL B 1 50 ? -1.378 3.820 56.584 1.00 46.87 50 VAL B C 1
ATOM 1491 O O . VAL B 1 50 ? -0.746 2.995 55.915 1.00 41.35 50 VAL B O 1
ATOM 1495 N N . LEU B 1 51 ? -2.099 3.494 57.648 1.00 40.88 51 LEU B N 1
ATOM 1496 C CA . LEU B 1 51 ? -2.429 2.121 57.992 1.00 41.17 51 LEU B CA 1
ATOM 1497 C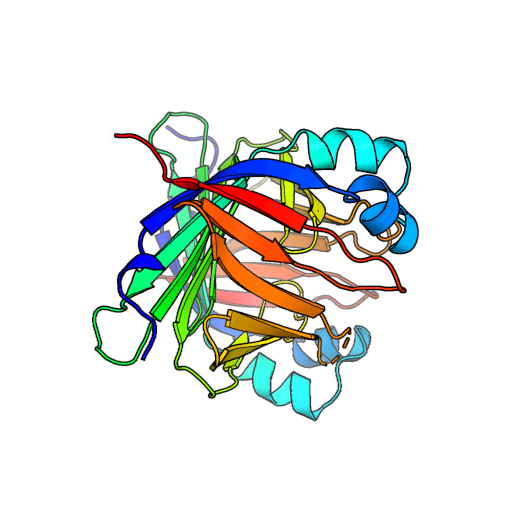 C . LEU B 1 51 ? -3.944 2.003 58.034 1.00 45.34 51 LEU B C 1
ATOM 1498 O O . LEU B 1 51 ? -4.610 2.787 58.716 1.00 41.00 51 LEU B O 1
ATOM 1503 N N . ALA B 1 52 ? -4.487 1.045 57.291 1.00 44.61 52 ALA B N 1
ATOM 1504 C CA . ALA B 1 52 ? -5.928 0.894 57.186 1.00 46.04 52 ALA B CA 1
ATOM 1505 C C . ALA B 1 52 ? -6.269 -0.582 57.095 1.00 46.42 52 ALA B C 1
ATOM 1506 O O . ALA B 1 52 ? -5.412 -1.422 56.818 1.00 49.29 52 ALA B O 1
ATOM 1508 N N . LYS B 1 53 ? -7.535 -0.891 57.345 1.00 55.06 53 LYS B N 1
ATOM 1509 C CA . LYS B 1 53 ? -8.031 -2.247 57.187 1.00 57.77 53 LYS B CA 1
ATOM 1510 C C . LYS B 1 53 ? -8.514 -2.443 55.758 1.00 55.14 53 LYS B C 1
ATOM 1511 O O . LYS B 1 53 ? -9.207 -1.586 55.201 1.00 59.71 53 LYS B O 1
ATOM 1517 N N . ASN B 1 54 ? -8.129 -3.569 55.164 1.00 62.18 54 ASN B N 1
ATOM 1518 C CA . ASN B 1 54 ? -8.574 -3.902 53.821 1.00 65.63 54 ASN B CA 1
ATOM 1519 C C . ASN B 1 54 ? -10.091 -4.071 53.797 1.00 70.53 54 ASN B C 1
ATOM 1520 O O . ASN B 1 54 ? -10.737 -4.270 54.831 1.00 66.69 54 ASN B O 1
ATOM 1525 N N . GLU B 1 55 ? -10.663 -3.977 52.593 1.00 79.34 55 GLU B N 1
ATOM 1526 C CA . GLU B 1 55 ? -12.104 -4.160 52.445 1.00 82.70 55 GLU B CA 1
ATOM 1527 C C . GLU B 1 55 ? -12.545 -5.539 52.926 1.00 75.36 55 GLU B C 1
ATOM 1528 O O . GLU B 1 55 ? -13.658 -5.685 53.446 1.00 72.02 55 GLU B O 1
ATOM 1534 N N . THR B 1 56 ? -11.688 -6.557 52.781 1.00 71.59 56 THR B N 1
ATOM 1535 C CA . THR B 1 56 ? -12.032 -7.878 53.292 1.00 76.25 56 THR B CA 1
ATOM 1536 C C . THR B 1 56 ? -11.431 -8.079 54.677 1.00 80.85 56 THR B C 1
ATOM 1537 O O . THR B 1 56 ? -10.282 -7.689 54.918 1.00 72.08 56 THR B O 1
ATOM 1541 N N . PRO B 1 57 ? -12.184 -8.675 55.601 1.00 83.20 57 PRO B N 1
ATOM 1542 C CA . PRO B 1 57 ? -11.657 -8.882 56.955 1.00 73.61 57 PRO B CA 1
ATOM 1543 C C . PRO B 1 57 ? -10.418 -9.764 56.947 1.00 71.62 57 PRO B C 1
ATOM 1544 O O . PRO B 1 57 ? -10.271 -10.665 56.118 1.00 72.72 57 PRO B O 1
ATOM 1548 N N . GLY B 1 58 ? -9.511 -9.480 57.881 1.00 60.23 58 GLY B N 1
ATOM 1549 C CA . GLY B 1 58 ? -8.291 -10.242 58.031 1.00 59.76 58 GLY B CA 1
ATOM 1550 C C . GLY B 1 58 ? -7.102 -9.722 57.252 1.00 59.59 58 GLY B C 1
ATOM 1551 O O . GLY B 1 58 ? -6.003 -10.278 57.384 1.00 53.52 58 GLY B O 1
ATOM 1552 N N . LYS B 1 59 ? -7.280 -8.684 56.443 1.00 56.56 59 LYS B N 1
ATOM 1553 C CA . LYS B 1 59 ? -6.202 -8.120 55.648 1.00 60.59 59 LYS B CA 1
ATOM 1554 C C . LYS B 1 59 ? -6.092 -6.627 55.925 1.00 52.34 59 LYS B C 1
ATOM 1555 O O . LYS B 1 59 ? -7.045 -5.986 56.373 1.00 55.77 59 LYS B O 1
ATOM 1561 N N . TYR B 1 60 ? -4.912 -6.072 55.659 1.00 53.55 60 TYR B N 1
ATOM 1562 C CA . TYR B 1 60 ? -4.653 -4.671 55.950 1.00 60.43 60 TYR B CA 1
ATOM 1563 C C . TYR B 1 60 ? -3.899 -4.031 54.793 1.00 55.02 60 TYR B C 1
ATOM 1564 O O . TYR B 1 60 ? -3.302 -4.711 53.954 1.00 52.14 60 TYR B O 1
ATOM 1573 N N . ASN B 1 61 ? -3.934 -2.701 54.768 1.00 42.80 61 ASN B N 1
ATOM 1574 C CA . ASN B 1 61 ? -3.227 -1.891 53.789 1.00 45.80 61 ASN B CA 1
ATOM 1575 C C . ASN B 1 61 ? -2.261 -0.959 54.505 1.00 55.92 61 ASN B C 1
ATOM 1576 O O . ASN B 1 61 ? -2.576 -0.425 55.572 1.00 52.67 61 ASN B O 1
ATOM 1581 N N . MET B 1 62 ? -1.080 -0.776 53.924 1.00 45.48 62 MET B N 1
ATOM 1582 C CA . MET B 1 62 ? -0.149 0.245 54.376 1.00 45.12 62 MET B CA 1
ATOM 1583 C C . MET B 1 62 ? 0.306 1.061 53.178 1.00 49.31 62 MET B C 1
ATOM 1584 O O . MET B 1 62 ? 0.673 0.495 52.145 1.00 47.35 62 MET B O 1
ATOM 1589 N N . GLU B 1 63 ? 0.293 2.385 53.324 1.00 39.74 63 GLU B N 1
ATOM 1590 C CA . GLU B 1 63 ? 0.642 3.299 52.249 1.00 38.45 63 GLU B CA 1
ATOM 1591 C C . GLU B 1 63 ? 1.750 4.241 52.696 1.00 38.49 63 GLU B C 1
ATOM 1592 O O . GLU B 1 63 ? 1.782 4.675 53.850 1.00 40.74 63 GLU B O 1
ATOM 1598 N N . ASN B 1 64 ? 2.646 4.546 51.759 1.00 43.49 64 ASN B N 1
ATOM 1599 C CA . ASN B 1 64 ? 3.710 5.555 51.977 1.00 49.28 64 ASN B CA 1
ATOM 1600 C C . ASN B 1 64 ? 3.449 6.673 50.962 1.00 47.42 64 ASN B C 1
ATOM 1601 O O . ASN B 1 64 ? 3.425 6.364 49.768 1.00 41.30 64 ASN B O 1
ATOM 1606 N N . LEU B 1 65 ? 3.246 7.905 51.412 1.00 36.43 65 LEU B N 1
ATOM 1607 C CA . LEU B 1 65 ? 2.898 9.043 50.570 1.00 41.85 65 LEU B CA 1
ATOM 1608 C C . LEU B 1 65 ? 4.021 10.069 50.590 1.00 48.73 65 LEU B C 1
ATOM 1609 O O . LEU B 1 65 ? 4.459 10.494 51.664 1.00 52.36 65 LEU B O 1
ATOM 1614 N N . THR B 1 66 ? 4.489 10.460 49.405 1.00 39.67 66 THR B N 1
ATOM 1615 C CA . THR B 1 66 ? 5.416 11.574 49.241 1.00 45.34 66 THR B CA 1
ATOM 1616 C C . THR B 1 66 ? 4.915 12.476 48.119 1.00 48.76 66 THR B C 1
ATOM 1617 O O . THR B 1 66 ? 3.856 12.241 47.529 1.00 44.55 66 THR B O 1
ATOM 1621 N N . SER B 1 67 ? 5.695 13.519 47.817 1.00 40.73 67 SER B N 1
ATOM 1622 C CA . SER B 1 67 ? 5.249 14.517 46.848 1.00 50.20 67 SER B CA 1
ATOM 1623 C C . SER B 1 67 ? 5.150 13.950 45.436 1.00 47.03 67 SER B C 1
ATOM 1624 O O . SER B 1 67 ? 4.344 14.439 44.634 1.00 47.42 67 SER B O 1
ATOM 1627 N N . LYS B 1 68 ? 5.944 12.929 45.107 1.00 40.34 68 LYS B N 1
ATOM 1628 C CA . LYS B 1 68 ? 5.971 12.405 43.745 1.00 49.61 68 LYS B CA 1
ATOM 1629 C C . LYS B 1 68 ? 5.785 10.898 43.637 1.00 53.78 68 LYS B C 1
ATOM 1630 O O . LYS B 1 68 ? 5.502 10.415 42.534 1.00 41.60 68 LYS B O 1
ATOM 1636 N N . LYS B 1 69 ? 5.925 10.144 44.726 1.00 44.50 69 LYS B N 1
ATOM 1637 C CA . LYS B 1 69 ? 5.882 8.686 44.681 1.00 43.00 69 LYS B CA 1
ATOM 1638 C C . LYS B 1 69 ? 5.059 8.164 45.850 1.00 48.84 69 LYS B C 1
ATOM 1639 O O . LYS B 1 69 ? 5.396 8.418 47.009 1.00 46.65 69 LYS B O 1
ATOM 1645 N N . ASN B 1 70 ? 3.988 7.437 45.550 1.00 33.10 70 ASN B N 1
ATOM 1646 C CA . ASN B 1 70 ? 3.213 6.726 46.557 1.00 44.40 70 ASN B CA 1
ATOM 1647 C C . ASN B 1 70 ? 3.419 5.229 46.384 1.00 52.95 70 ASN B C 1
ATOM 1648 O O . ASN B 1 70 ? 3.398 4.723 45.258 1.00 43.22 70 ASN B O 1
ATOM 1653 N N . THR B 1 71 ? 3.619 4.531 47.496 1.00 47.04 71 THR B N 1
ATOM 1654 C CA . THR B 1 71 ? 3.749 3.082 47.516 1.00 34.25 71 THR B CA 1
ATOM 1655 C C . THR B 1 71 ? 2.655 2.516 48.409 1.00 50.32 71 THR B C 1
ATOM 1656 O O . THR B 1 71 ? 2.430 3.018 49.512 1.00 47.30 71 THR B O 1
ATOM 1660 N N . LEU B 1 72 ? 1.974 1.479 47.931 1.00 51.76 72 LEU B N 1
ATOM 1661 C CA . LEU B 1 72 ? 0.790 0.951 48.600 1.00 49.33 72 LEU B CA 1
ATOM 1662 C C . LEU B 1 72 ? 0.893 -0.568 48.667 1.00 51.70 72 LEU B C 1
ATOM 1663 O O . LEU B 1 72 ? 0.874 -1.240 47.632 1.00 53.52 72 LEU B O 1
ATOM 1668 N N . TYR B 1 73 ? 1.013 -1.105 49.882 1.00 43.88 73 TYR B N 1
ATOM 1669 C CA . TYR B 1 73 ? 0.953 -2.544 50.125 1.00 47.90 73 TYR B CA 1
ATOM 1670 C C . TYR B 1 73 ? -0.455 -2.875 50.608 1.00 58.16 73 TYR B C 1
ATOM 1671 O O . TYR B 1 73 ? -0.858 -2.451 51.696 1.00 52.79 73 TYR B O 1
ATOM 1680 N N . HIS B 1 74 ? -1.202 -3.634 49.809 1.00 48.88 74 HIS B N 1
ATOM 1681 C CA . HIS B 1 74 ? -2.606 -3.898 50.084 1.00 53.72 74 HIS B CA 1
ATOM 1682 C C . HIS B 1 74 ? -2.894 -5.392 50.136 1.00 62.49 74 HIS B C 1
ATOM 1683 O O . HIS B 1 74 ? -2.221 -6.200 49.487 1.00 59.23 74 HIS B O 1
ATOM 1690 N N . GLY B 1 75 ? -3.911 -5.743 50.922 1.00 63.73 75 GLY B N 1
ATOM 1691 C CA . GLY B 1 75 ? -4.379 -7.113 51.015 1.00 58.07 75 GLY B CA 1
ATOM 1692 C C . GLY B 1 75 ? -3.392 -8.088 51.609 1.00 53.73 75 GLY B C 1
ATOM 1693 O O . GLY B 1 75 ? -3.371 -9.252 51.202 1.00 63.42 75 GLY B O 1
ATOM 1694 N N . TRP B 1 76 ? -2.571 -7.650 52.560 1.00 54.24 76 TRP B N 1
ATOM 1695 C CA . TRP B 1 76 ? -1.617 -8.533 53.212 1.00 54.14 76 TRP B CA 1
ATOM 1696 C C . TRP B 1 76 ? -2.139 -8.973 54.574 1.00 56.26 76 TRP B C 1
ATOM 1697 O O . TRP B 1 76 ? -2.960 -8.294 55.196 1.00 60.08 76 TRP B O 1
ATOM 1708 N N . GLU B 1 77 ? -1.657 -10.128 55.026 1.00 51.75 77 GLU B N 1
ATOM 1709 C CA . GLU B 1 77 ? -2.048 -10.709 56.301 1.00 64.93 77 GLU B CA 1
ATOM 1710 C C . GLU B 1 77 ? -0.824 -10.834 57.194 1.00 57.59 77 GLU B C 1
ATOM 1711 O O . GLU B 1 77 ? 0.305 -10.959 56.708 1.00 61.47 77 GLU B O 1
ATOM 1717 N N . LEU B 1 78 ? -1.053 -10.801 58.505 1.00 52.08 78 LEU B N 1
ATOM 1718 C CA . LEU B 1 78 ? 0.047 -10.934 59.451 1.00 56.55 78 LEU B CA 1
ATOM 1719 C C . LEU B 1 78 ? 0.656 -12.327 59.374 1.00 63.98 78 LEU B C 1
ATOM 1720 O O . LEU B 1 78 ? -0.051 -13.328 59.227 1.00 71.33 78 LEU B O 1
ATOM 1725 N N . GLY B 1 79 ? 1.982 -12.384 59.485 1.00 60.46 79 GLY B N 1
ATOM 1726 C CA . GLY B 1 79 ? 2.727 -13.618 59.414 1.00 57.46 79 GLY B CA 1
ATOM 1727 C C . GLY B 1 79 ? 2.870 -14.218 58.035 1.00 57.62 79 GLY B C 1
ATOM 1728 O O . GLY B 1 79 ? 3.711 -15.108 57.855 1.00 76.73 79 GLY B O 1
ATOM 1729 N N . LYS B 1 80 ? 2.096 -13.763 57.052 1.00 65.28 80 LYS B N 1
ATOM 1730 C CA . LYS B 1 80 ? 2.063 -14.374 55.728 1.00 64.03 80 LYS B CA 1
ATOM 1731 C C . LYS B 1 80 ? 2.969 -13.595 54.781 1.00 70.19 80 LYS B C 1
ATOM 1732 O O . LYS B 1 80 ? 2.617 -12.499 54.332 1.00 71.25 80 LYS B O 1
ATOM 1738 N N . THR B 1 81 ? 4.126 -14.172 54.469 1.00 60.61 81 THR B N 1
ATOM 1739 C CA . THR B 1 81 ? 5.038 -13.564 53.511 1.00 62.70 81 THR B CA 1
ATOM 1740 C C . THR B 1 81 ? 4.410 -13.536 52.122 1.00 69.77 81 THR B C 1
ATOM 1741 O O . THR B 1 81 ? 3.707 -14.468 51.720 1.00 74.98 81 THR B O 1
ATOM 1745 N N . PHE B 1 82 ? 4.655 -12.452 51.391 1.00 59.28 82 PHE B N 1
ATOM 1746 C CA . PHE B 1 82 ? 4.198 -12.313 50.017 1.00 69.05 82 PHE B CA 1
ATOM 1747 C C . PHE B 1 82 ? 5.334 -11.763 49.168 1.00 67.35 82 PHE B C 1
ATOM 1748 O O . PHE B 1 82 ? 6.363 -11.315 49.679 1.00 63.62 82 PHE B O 1
ATOM 1756 N N . GLU B 1 83 ? 5.142 -11.805 47.856 1.00 77.48 83 GLU B N 1
ATOM 1757 C CA . GLU B 1 83 ? 6.161 -11.389 46.908 1.00 83.77 83 GLU B CA 1
ATOM 1758 C C . GLU B 1 83 ? 5.618 -10.282 46.017 1.00 81.57 83 GLU B C 1
ATOM 1759 O O . GLU B 1 83 ? 4.433 -10.276 45.667 1.00 84.58 83 GLU B O 1
ATOM 1765 N N . ALA B 1 84 ? 6.487 -9.337 45.673 1.00 62.05 84 ALA B N 1
ATOM 1766 C CA . ALA B 1 84 ? 6.141 -8.250 44.773 1.00 73.08 84 ALA B CA 1
ATOM 1767 C C . ALA B 1 84 ? 7.316 -7.992 43.846 1.00 82.43 84 ALA B C 1
ATOM 1768 O O . ALA B 1 84 ? 8.475 -8.106 44.255 1.00 82.08 84 ALA B O 1
ATOM 1770 N N . GLU B 1 85 ? 7.012 -7.647 42.601 1.00 86.16 85 GLU B N 1
ATOM 1771 C CA . GLU B 1 85 ? 8.020 -7.446 41.574 1.00 88.57 85 GLU B CA 1
ATOM 1772 C C . GLU B 1 85 ? 8.088 -5.972 41.194 1.00 84.87 85 GLU B C 1
ATOM 1773 O O . GLU B 1 85 ? 7.057 -5.303 41.073 1.00 84.96 85 GLU B O 1
ATOM 1779 N N . GLY B 1 86 ? 9.308 -5.474 41.020 1.00 81.57 86 GLY B N 1
ATOM 1780 C CA . GLY B 1 86 ? 9.545 -4.085 40.691 1.00 88.59 86 GLY B CA 1
ATOM 1781 C C . GLY B 1 86 ? 9.479 -3.823 39.201 1.00 92.22 86 GLY B C 1
ATOM 1782 O O . GLY B 1 86 ? 8.990 -4.638 38.414 1.00 75.11 86 GLY B O 1
ATOM 1783 N N . LEU B 1 87 ? 9.994 -2.655 38.813 1.00 96.64 87 LEU B N 1
ATOM 1784 C CA . LEU B 1 87 ? 9.910 -2.228 37.419 1.00 103.14 87 LEU B CA 1
ATOM 1785 C C . LEU B 1 87 ? 10.802 -3.077 36.522 1.00 100.32 87 LEU B C 1
ATOM 1786 O O . LEU B 1 87 ? 10.372 -3.524 35.451 1.00 86.65 87 LEU B O 1
ATOM 1791 N N . ASP B 1 88 ? 12.043 -3.314 36.945 1.00 97.92 88 ASP B N 1
ATOM 1792 C CA . ASP B 1 88 ? 13.002 -4.101 36.180 1.00 95.47 88 ASP B CA 1
ATOM 1793 C C . ASP B 1 88 ? 12.798 -5.605 36.332 1.00 93.66 88 ASP B C 1
ATOM 1794 O O . ASP B 1 88 ? 13.587 -6.376 35.778 1.00 96.89 88 ASP B O 1
ATOM 1799 N N . GLY B 1 89 ? 11.764 -6.037 37.055 1.00 96.61 89 GLY B N 1
ATOM 1800 C CA . GLY B 1 89 ? 11.479 -7.435 37.268 1.00 87.01 89 GLY B CA 1
ATOM 1801 C C . GLY B 1 89 ? 11.908 -7.975 38.617 1.00 101.14 89 GLY B C 1
ATOM 1802 O O . GLY B 1 89 ? 11.325 -8.966 39.080 1.00 105.10 89 GLY B O 1
ATOM 1803 N N . VAL B 1 90 ? 12.904 -7.353 39.256 1.00 102.57 90 VAL B N 1
ATOM 1804 C CA . VAL B 1 90 ? 13.458 -7.805 40.531 1.00 103.90 90 VAL B CA 1
ATOM 1805 C C . VAL B 1 90 ? 12.335 -8.023 41.537 1.00 101.94 90 VAL B C 1
ATOM 1806 O O . VAL B 1 90 ? 11.320 -7.326 41.502 1.00 106.97 90 VAL B O 1
ATOM 1810 N N . ALA B 1 91 ? 12.496 -9.002 42.420 1.00 99.98 91 ALA B N 1
ATOM 1811 C CA . ALA B 1 91 ? 11.427 -9.419 43.314 1.00 99.94 91 ALA B CA 1
ATOM 1812 C C . ALA B 1 91 ? 11.854 -9.257 44.764 1.00 92.57 91 ALA B C 1
ATOM 1813 O O . ALA B 1 91 ? 13.025 -9.451 45.103 1.00 85.57 91 ALA B O 1
ATOM 1815 N N . HIS B 1 92 ? 10.891 -8.906 45.617 1.00 93.49 92 HIS B N 1
ATOM 1816 C CA . HIS B 1 92 ? 11.110 -8.750 47.046 1.00 88.42 92 HIS B CA 1
ATOM 1817 C C . HIS B 1 92 ? 10.096 -9.593 47.803 1.00 74.41 92 HIS B C 1
ATOM 1818 O O . HIS B 1 92 ? 8.951 -9.742 47.366 1.00 82.89 92 HIS B O 1
ATOM 1825 N N . LYS B 1 93 ? 10.521 -10.147 48.934 1.00 66.56 93 LYS B N 1
ATOM 1826 C CA . LYS B 1 93 ? 9.634 -10.862 49.842 1.00 79.16 93 LYS B CA 1
ATOM 1827 C C . LYS B 1 93 ? 9.384 -9.990 51.065 1.00 81.84 93 LYS B C 1
ATOM 1828 O O . LYS B 1 93 ? 10.331 -9.574 51.742 1.00 79.56 93 LYS B O 1
ATOM 1834 N N . ILE B 1 94 ? 8.113 -9.718 51.347 1.00 75.71 94 ILE B N 1
ATOM 1835 C CA . ILE B 1 94 ? 7.717 -8.792 52.398 1.00 72.58 94 ILE B CA 1
ATOM 1836 C C . ILE B 1 94 ? 6.794 -9.509 53.372 1.00 64.82 94 ILE B C 1
ATOM 1837 O O . ILE B 1 94 ? 5.897 -10.253 52.961 1.00 69.13 94 ILE B O 1
ATOM 1842 N N . THR B 1 95 ? 7.019 -9.280 54.666 1.00 67.07 95 THR B N 1
ATOM 1843 C CA . THR B 1 95 ? 6.261 -9.921 55.732 1.00 59.52 95 THR B CA 1
ATOM 1844 C C . THR B 1 95 ? 5.902 -8.891 56.792 1.00 61.66 95 THR B C 1
ATOM 1845 O O . THR B 1 95 ? 6.772 -8.156 57.266 1.00 69.65 95 THR B O 1
ATOM 1849 N N . PHE B 1 96 ? 4.625 -8.840 57.159 1.00 59.60 96 PHE B N 1
ATOM 1850 C CA . PHE B 1 96 ? 4.144 -8.024 58.265 1.00 57.29 96 PHE B CA 1
ATOM 1851 C C . PHE B 1 96 ? 3.791 -8.928 59.437 1.00 58.16 96 PHE B C 1
ATOM 1852 O O . PHE B 1 96 ? 3.164 -9.974 59.250 1.00 65.99 96 PHE B O 1
ATOM 1860 N N . SER B 1 97 ? 4.180 -8.520 60.643 1.00 51.53 97 SER B N 1
ATOM 1861 C CA . SER B 1 97 ? 3.942 -9.307 61.846 1.00 57.63 97 SER B CA 1
ATOM 1862 C C . SER B 1 97 ? 3.593 -8.381 63.000 1.00 58.81 97 SER B C 1
ATOM 1863 O O . SER B 1 97 ? 4.105 -7.262 63.078 1.00 51.96 97 SER B O 1
ATOM 1866 N N . PHE B 1 98 ? 2.728 -8.843 63.899 1.00 51.85 98 PHE 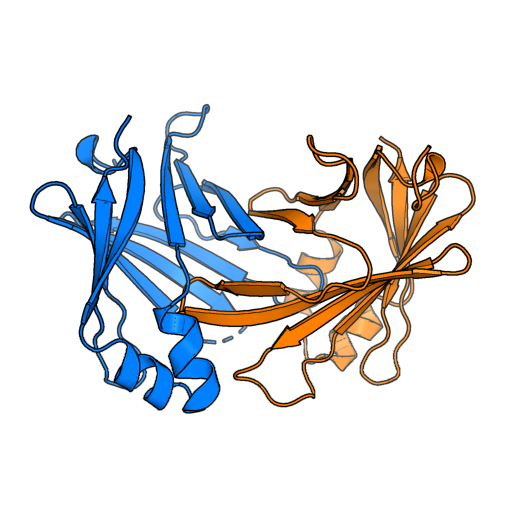B N 1
ATOM 1867 C CA . PHE B 1 98 ? 2.344 -8.049 65.059 1.00 49.62 98 PHE B CA 1
ATOM 1868 C C . PHE B 1 98 ? 2.418 -8.893 66.321 1.00 63.90 98 PHE B C 1
ATOM 1869 O O . PHE B 1 98 ? 1.849 -9.988 66.376 1.00 58.72 98 PHE B O 1
ATOM 1877 N N . LYS B 1 99 ? 3.104 -8.372 67.336 1.00 60.48 99 LYS B N 1
ATOM 1878 C CA . LYS B 1 99 ? 3.166 -9.034 68.632 1.00 67.99 99 LYS B CA 1
ATOM 1879 C C . LYS B 1 99 ? 3.625 -8.023 69.671 1.00 74.10 99 LYS B C 1
ATOM 1880 O O . LYS B 1 99 ? 4.591 -7.287 69.439 1.00 74.28 99 LYS B O 1
ATOM 1886 N N . ASP B 1 100 ? 2.916 -7.979 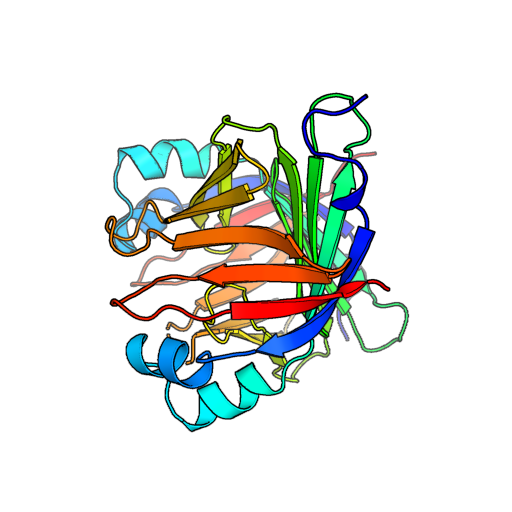70.801 1.00 68.21 100 ASP B N 1
ATOM 1887 C CA . ASP B 1 100 ? 3.308 -7.168 71.951 1.00 63.82 100 ASP B CA 1
ATOM 1888 C C . ASP B 1 100 ? 3.410 -5.691 71.573 1.00 62.90 100 ASP B C 1
ATOM 1889 O O . ASP B 1 100 ? 4.386 -5.002 71.880 1.00 55.72 100 ASP B O 1
ATOM 1894 N N . GLY B 1 101 ? 2.379 -5.206 70.887 1.00 63.97 101 GLY B N 1
ATOM 1895 C CA . GLY B 1 101 ? 2.288 -3.808 70.522 1.00 57.16 101 GLY B CA 1
ATOM 1896 C C . GLY B 1 101 ? 3.246 -3.340 69.448 1.00 51.22 101 GLY B C 1
ATOM 1897 O O . GLY B 1 101 ? 3.360 -2.129 69.233 1.00 49.92 101 GLY B O 1
ATOM 1898 N N . VAL B 1 102 ? 3.936 -4.249 68.764 1.00 49.08 102 VAL B N 1
ATOM 1899 C CA . VAL B 1 102 ? 4.907 -3.888 67.735 1.00 49.09 102 VAL B CA 1
ATOM 1900 C C . VAL B 1 102 ? 4.472 -4.509 66.418 1.00 52.81 102 VAL B C 1
ATOM 1901 O O . VAL B 1 102 ? 4.382 -5.737 66.303 1.00 48.69 102 VAL B O 1
ATOM 1905 N N . LEU B 1 103 ? 4.204 -3.663 65.430 1.00 41.09 103 LEU B N 1
ATOM 1906 C CA . LEU B 1 103 ? 4.019 -4.107 64.057 1.00 44.78 103 LEU B CA 1
ATOM 1907 C C . LEU B 1 103 ? 5.370 -4.058 63.352 1.00 51.76 103 LEU B C 1
ATOM 1908 O O . LEU B 1 103 ? 6.039 -3.019 63.350 1.00 47.14 103 LEU B O 1
ATOM 1913 N N . SER B 1 104 ? 5.774 -5.180 62.767 1.00 41.93 104 SER B N 1
ATOM 1914 C CA . SER B 1 104 ? 7.055 -5.302 62.088 1.00 49.97 104 SER B CA 1
ATOM 1915 C C . SER B 1 104 ? 6.826 -5.459 60.594 1.00 55.56 104 SER B C 1
ATOM 1916 O O . SER B 1 104 ? 5.872 -6.117 60.169 1.00 56.72 104 SER B O 1
ATOM 1919 N N . GLU B 1 105 ? 7.708 -4.848 59.808 1.00 46.55 105 GLU B N 1
ATOM 1920 C CA . GLU B 1 105 ? 7.656 -4.894 58.351 1.00 51.86 105 GLU B CA 1
ATOM 1921 C C . GLU B 1 105 ? 9.019 -5.367 57.868 1.00 56.61 105 GLU B C 1
ATOM 1922 O O . GLU B 1 105 ? 10.013 -4.649 58.009 1.00 54.21 105 GLU B O 1
ATOM 1928 N N . HIS B 1 106 ? 9.075 -6.576 57.322 1.00 64.81 106 HIS B N 1
ATOM 1929 C CA . HIS B 1 106 ? 10.333 -7.196 56.927 1.00 66.10 106 HIS B CA 1
ATOM 1930 C C . HIS B 1 106 ? 10.400 -7.274 55.409 1.00 75.84 106 HIS B C 1
ATOM 1931 O O . HIS B 1 106 ? 9.533 -7.885 54.777 1.00 75.81 106 HIS B O 1
ATOM 1938 N N . HIS B 1 107 ? 11.425 -6.656 54.832 1.00 66.11 107 HIS B N 1
ATOM 1939 C CA . HIS B 1 107 ? 11.696 -6.716 53.405 1.00 74.62 107 HIS B CA 1
ATOM 1940 C C . HIS B 1 107 ? 12.988 -7.486 53.160 1.00 82.35 107 HIS B C 1
ATOM 1941 O O . HIS B 1 107 ? 13.900 -7.483 53.993 1.00 75.37 107 HIS B O 1
ATOM 1948 N N . ILE B 1 108 ? 13.059 -8.149 52.008 1.00 81.91 108 ILE B N 1
ATOM 1949 C CA . ILE B 1 108 ? 14.285 -8.815 51.576 1.00 81.27 108 ILE B CA 1
ATOM 1950 C C . ILE B 1 108 ? 14.289 -8.890 50.056 1.00 93.20 108 ILE B C 1
ATOM 1951 O O . ILE B 1 108 ? 13.275 -9.225 49.436 1.00 87.03 108 ILE B O 1
ATOM 1956 N N . ARG B 1 109 ? 15.432 -8.568 49.458 1.00 92.85 109 ARG B N 1
ATOM 1957 C CA . ARG B 1 109 ? 15.607 -8.633 48.013 1.00 105.15 109 ARG B CA 1
ATOM 1958 C C . ARG B 1 109 ? 16.170 -10.003 47.646 1.00 111.18 109 ARG B C 1
ATOM 1959 O O . ARG B 1 109 ? 17.220 -10.403 48.162 1.00 113.14 109 ARG B O 1
ATOM 1967 N N . LEU B 1 110 ? 15.463 -10.723 46.771 1.00 104.78 110 LEU B N 1
ATOM 1968 C CA . LEU B 1 110 ? 15.891 -12.097 46.398 1.00 99.55 110 LEU B CA 1
ATOM 1969 C C . LEU B 1 110 ? 17.172 -12.033 45.553 1.00 113.50 110 LEU B C 1
ATOM 1970 O O . LEU B 1 110 ? 18.115 -12.800 45.847 1.00 118.05 110 LEU B O 1
ATOM 1975 N N . ASN B 1 111 ? 17.202 -11.152 44.549 1.00 132.01 111 ASN B N 1
ATOM 1976 C CA . ASN B 1 111 ? 18.392 -11.031 43.661 1.00 132.05 111 ASN B CA 1
ATOM 1977 C C . ASN B 1 111 ? 19.611 -10.652 44.508 1.00 140.68 111 ASN B C 1
ATOM 1978 O O . ASN B 1 111 ? 20.695 -11.235 44.283 1.00 146.73 111 ASN B O 1
ATOM 1983 N N . ASP B 1 112 ? 19.438 -9.721 45.451 1.00 134.80 112 ASP B N 1
ATOM 1984 C CA . ASP B 1 112 ? 20.561 -9.266 46.317 1.00 141.17 112 ASP B CA 1
ATOM 1985 C C . ASP B 1 112 ? 20.792 -10.291 47.435 1.00 145.52 112 ASP B C 1
ATOM 1986 O O . ASP B 1 112 ? 19.821 -10.970 47.823 1.00 136.99 112 ASP B O 1
ATOM 1991 N N . PRO B 1 113 ? 22.014 -10.449 48.005 1.00 153.80 113 PRO B N 1
ATOM 1992 C CA . PRO B 1 113 ? 22.238 -11.364 49.172 1.00 147.73 113 PRO B CA 1
ATOM 1993 C C . PRO B 1 113 ? 21.374 -10.975 50.369 1.00 138.82 113 PRO B C 1
ATOM 1994 O O . PRO B 1 113 ? 20.641 -9.961 50.309 1.00 132.89 113 PRO B O 1
ATOM 1998 N N . GLU B 1 114 ? 21.484 -11.734 51.463 1.00 141.94 114 GLU B N 1
ATOM 1999 C CA . GLU B 1 114 ? 20.635 -11.490 52.661 1.00 145.92 114 GLU B CA 1
ATOM 2000 C C . GLU B 1 114 ? 20.932 -10.113 53.280 1.00 137.74 114 GLU B C 1
ATOM 2001 O O . GLU B 1 114 ? 20.160 -9.697 54.169 1.00 130.35 114 GLU B O 1
ATOM 2007 N N . HIS B 1 115 ? 21.995 -9.435 52.837 1.00 139.19 115 HIS B N 1
ATOM 2008 C CA . HIS B 1 115 ? 22.383 -8.131 53.445 1.00 135.05 115 HIS B CA 1
ATOM 2009 C C . HIS B 1 115 ? 21.261 -7.105 53.236 1.00 129.67 115 HIS B C 1
ATOM 2010 O O . HIS B 1 115 ? 21.275 -6.053 53.911 1.00 125.68 115 HIS B O 1
ATOM 2017 N N . SER B 1 116 ? 20.310 -7.416 52.347 1.00 121.67 116 SER B N 1
ATOM 2018 C CA . SER B 1 116 ? 19.172 -6.498 52.078 1.00 115.33 116 SER B CA 1
ATOM 2019 C C . SER B 1 116 ? 18.045 -6.744 53.092 1.00 97.15 116 SER B C 1
ATOM 2020 O O . SER B 1 116 ? 16.896 -6.340 52.808 1.00 93.23 116 SER B O 1
ATOM 2023 N N . ALA B 1 117 ? 18.363 -7.379 54.224 1.00 95.52 117 ALA B N 1
ATOM 2024 C CA . ALA B 1 117 ? 17.338 -7.676 55.255 1.00 87.94 117 ALA B CA 1
ATOM 2025 C C . ALA B 1 117 ? 16.963 -6.393 55.998 1.00 95.00 117 ALA B C 1
ATOM 2026 O O . ALA B 1 117 ? 17.699 -6.001 56.930 1.00 98.27 117 ALA B O 1
ATOM 2028 N N . GLU B 1 118 ? 15.857 -5.757 55.600 1.00 90.40 118 GLU B N 1
ATOM 2029 C CA . GLU B 1 118 ? 15.409 -4.545 56.264 1.00 81.09 118 GLU B CA 1
ATOM 2030 C C . GLU B 1 118 ? 14.182 -4.856 57.106 1.00 81.24 118 GLU B C 1
ATOM 2031 O O . GLU B 1 118 ? 13.297 -5.606 56.680 1.00 76.52 118 GLU B O 1
ATOM 2037 N N . THR B 1 119 ? 14.137 -4.283 58.305 1.00 67.17 119 THR B N 1
ATOM 2038 C CA . THR B 1 119 ? 13.011 -4.473 59.207 1.00 73.16 119 THR B CA 1
ATOM 2039 C C . THR B 1 119 ? 12.629 -3.132 59.815 1.00 60.16 119 THR B C 1
ATOM 2040 O O . THR B 1 119 ? 13.481 -2.438 60.376 1.00 58.52 119 THR B O 1
ATOM 2044 N N . TYR B 1 120 ? 11.355 -2.774 59.695 1.00 53.13 120 TYR B N 1
ATOM 2045 C CA . TYR B 1 120 ? 10.809 -1.553 60.269 1.00 56.95 120 TYR B CA 1
ATOM 2046 C C . TYR B 1 120 ? 9.867 -1.923 61.407 1.00 53.80 120 TYR B C 1
ATOM 2047 O O . TYR B 1 120 ? 9.016 -2.802 61.248 1.00 40.03 120 TYR B O 1
ATOM 2056 N N . TYR B 1 121 ? 10.016 -1.257 62.550 1.00 45.11 121 TYR B N 1
ATOM 2057 C CA . TYR B 1 121 ? 9.218 -1.546 63.737 1.00 42.96 121 TYR B CA 1
ATOM 2058 C C . TYR B 1 121 ? 8.336 -0.346 64.060 1.00 43.79 121 TYR B C 1
ATOM 2059 O O . TYR B 1 121 ? 8.844 0.756 64.292 1.00 51.56 121 TYR B O 1
ATOM 2068 N N . TYR B 1 122 ? 7.024 -0.566 64.089 1.00 38.03 122 TYR B N 1
ATOM 2069 C CA . TYR B 1 122 ? 6.038 0.485 64.299 1.00 36.30 122 TYR B CA 1
ATOM 2070 C C . TYR B 1 122 ? 5.357 0.293 65.644 1.00 48.74 122 TYR B C 1
ATOM 2071 O O . TYR B 1 122 ? 4.831 -0.789 65.927 1.00 41.61 122 TYR B O 1
ATOM 2080 N N . THR B 1 123 ? 5.369 1.339 66.469 1.00 38.05 123 THR B N 1
ATOM 2081 C CA . THR B 1 123 ? 4.629 1.356 67.721 1.00 36.41 123 THR B CA 1
ATOM 2082 C C . THR B 1 123 ? 3.822 2.644 67.807 1.00 48.23 123 THR B C 1
ATOM 2083 O O . THR B 1 123 ? 4.155 3.656 67.183 1.00 41.34 123 THR B O 1
ATOM 2087 N N . ILE B 1 124 ? 2.742 2.596 68.580 1.00 35.59 124 ILE B N 1
ATOM 2088 C CA . ILE B 1 124 ? 1.963 3.782 68.914 1.00 40.36 124 ILE B CA 1
ATOM 2089 C C . ILE B 1 124 ? 2.410 4.251 70.289 1.00 44.90 124 ILE B C 1
ATOM 2090 O O . ILE B 1 124 ? 2.258 3.529 71.280 1.00 45.32 124 ILE B O 1
ATOM 2095 N N . GLU B 1 125 ? 2.970 5.456 70.348 1.00 42.75 125 GLU B N 1
ATOM 2096 C CA . GLU B 1 125 ? 3.532 6.015 71.571 1.00 47.70 125 GLU B CA 1
ATOM 2097 C C . GLU B 1 125 ? 3.022 7.437 71.719 1.00 49.57 125 GLU B C 1
ATOM 2098 O O . GLU B 1 125 ? 3.296 8.283 70.862 1.00 43.97 125 GLU B O 1
ATOM 2104 N N . ASN B 1 126 ? 2.273 7.694 72.795 1.00 43.75 126 ASN B N 1
ATOM 2105 C CA . ASN B 1 126 ? 1.712 9.020 73.060 1.00 40.10 126 ASN B CA 1
ATOM 2106 C C . ASN B 1 126 ? 0.865 9.505 71.885 1.00 37.84 126 ASN B C 1
ATOM 2107 O O . ASN B 1 126 ? 0.897 10.681 71.519 1.00 39.08 126 ASN B O 1
ATOM 2112 N N . ASP B 1 127 ? 0.115 8.579 71.281 1.00 45.71 127 ASP B N 1
ATOM 2113 C CA . ASP B 1 127 ? -0.761 8.830 70.137 1.00 46.90 127 ASP B CA 1
ATOM 2114 C C . ASP B 1 127 ? 0.003 9.208 68.866 1.00 52.74 127 ASP B C 1
ATOM 2115 O O . ASP B 1 127 ? -0.581 9.774 67.934 1.00 47.52 127 ASP B O 1
ATOM 2120 N N . GLN B 1 128 ? 1.297 8.900 68.795 1.00 41.85 128 GLN B N 1
ATOM 2121 C CA . GLN B 1 128 ? 2.094 9.118 67.596 1.00 41.06 128 GLN B CA 1
ATOM 2122 C C . GLN B 1 128 ? 2.585 7.779 67.060 1.00 43.43 128 GLN B C 1
ATOM 2123 O O . GLN B 1 128 ? 2.801 6.836 67.821 1.00 34.72 128 GLN B O 1
ATOM 2129 N N . LEU B 1 129 ? 2.759 7.697 65.743 1.00 37.49 129 LEU B N 1
ATOM 2130 C CA . LEU B 1 129 ? 3.335 6.508 65.128 1.00 35.32 129 LEU B CA 1
ATOM 2131 C C . LEU B 1 129 ? 4.850 6.624 65.182 1.00 32.97 129 LEU B C 1
ATOM 2132 O O . LEU B 1 129 ? 5.421 7.579 64.651 1.00 40.12 129 LEU B O 1
ATOM 2137 N N . VAL B 1 130 ? 5.505 5.667 65.826 1.00 29.70 130 VAL B N 1
ATOM 2138 C CA . VAL B 1 130 ? 6.954 5.677 65.960 1.00 35.19 130 VAL B CA 1
ATOM 2139 C C . VAL B 1 130 ? 7.518 4.540 65.127 1.00 43.11 130 VAL B C 1
ATOM 2140 O O . VAL B 1 130 ? 7.036 3.405 65.207 1.00 37.17 130 VAL B O 1
ATOM 2144 N N . MET B 1 131 ? 8.520 4.850 64.311 1.00 37.18 131 MET B N 1
ATOM 2145 C CA . MET B 1 131 ? 9.172 3.881 63.449 1.00 35.94 131 MET B CA 1
ATOM 2146 C C . MET B 1 131 ? 10.618 3.729 63.891 1.00 38.26 131 MET B C 1
ATOM 2147 O O . MET B 1 131 ? 11.345 4.720 64.006 1.00 40.70 131 MET B O 1
ATOM 2152 N N . LYS B 1 132 ? 11.022 2.494 64.156 1.00 32.79 132 LYS B N 1
ATOM 2153 C CA . LYS B 1 132 ? 12.381 2.170 64.556 1.00 37.14 132 LYS B CA 1
ATOM 2154 C C . LYS B 1 132 ? 13.043 1.398 63.427 1.00 41.52 132 LYS B C 1
ATOM 2155 O O . LYS B 1 132 ? 12.440 0.478 62.867 1.00 41.98 132 LYS B O 1
ATOM 2161 N N . MET B 1 133 ? 14.265 1.793 63.075 1.00 35.46 133 MET B N 1
ATOM 2162 C CA . MET B 1 133 ? 15.065 1.086 62.086 1.00 43.43 133 MET B CA 1
ATOM 2163 C C . MET B 1 133 ? 16.428 0.768 62.679 1.00 38.76 133 MET B C 1
ATOM 2164 O O . MET B 1 133 ? 17.008 1.586 63.397 1.00 38.05 133 MET B O 1
ATOM 2169 N N . VAL B 1 134 ? 16.930 -0.429 62.386 1.00 38.99 134 VAL B N 1
ATOM 2170 C CA . VAL B 1 134 ? 18.260 -0.855 62.801 1.00 44.33 134 VAL B CA 1
ATOM 2171 C C . VAL B 1 134 ? 18.980 -1.384 61.569 1.00 44.33 134 VAL B C 1
ATOM 2172 O O . VAL B 1 134 ? 18.426 -2.201 60.827 1.00 40.48 134 VAL B O 1
ATOM 2176 N N . ASN B 1 135 ? 20.206 -0.914 61.350 1.00 44.86 135 ASN B N 1
ATOM 2177 C CA . ASN B 1 135 ? 20.989 -1.332 60.195 1.00 54.22 135 ASN B CA 1
ATOM 2178 C C . ASN B 1 135 ? 22.420 -0.856 60.388 1.00 50.08 135 ASN B C 1
ATOM 2179 O O . ASN B 1 135 ? 22.642 0.277 60.821 1.00 42.52 135 ASN B O 1
ATOM 2184 N N . ASN B 1 136 ? 23.379 -1.728 60.074 1.00 50.74 136 ASN B N 1
ATOM 2185 C CA . ASN B 1 136 ? 24.801 -1.441 60.276 1.00 51.42 136 ASN B CA 1
ATOM 2186 C C . ASN B 1 136 ? 25.096 -1.057 61.723 1.00 48.69 136 ASN B C 1
ATOM 2187 O O . ASN B 1 136 ? 25.959 -0.221 61.990 1.00 57.98 136 ASN B O 1
ATOM 2192 N N . GLY B 1 137 ? 24.374 -1.651 62.671 1.00 49.05 137 GLY B N 1
ATOM 2193 C CA . GLY B 1 137 ? 24.589 -1.310 64.062 1.00 49.08 137 GLY B CA 1
ATOM 2194 C C . GLY B 1 137 ? 24.070 0.045 64.496 1.00 54.40 137 GLY B C 1
ATOM 2195 O O . GLY B 1 137 ? 24.318 0.448 65.638 1.00 56.80 137 GLY B O 1
ATOM 2196 N N . ILE B 1 138 ? 23.358 0.764 63.633 1.00 48.00 138 ILE B N 1
ATOM 2197 C CA . ILE B 1 138 ? 22.806 2.074 63.966 1.00 42.52 138 ILE B CA 1
ATOM 2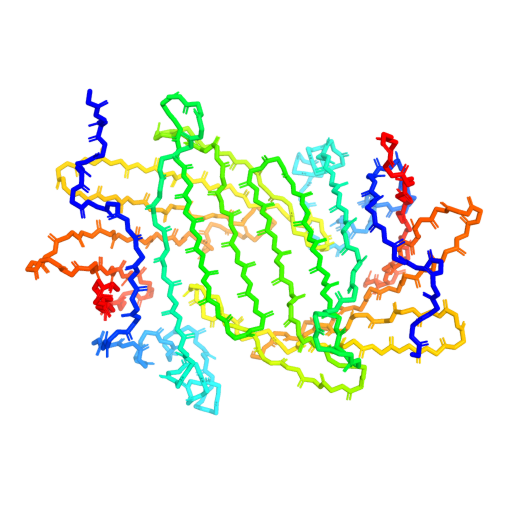198 C C . ILE B 1 138 ? 21.304 1.942 64.177 1.00 43.68 138 ILE B C 1
ATOM 2199 O O . ILE B 1 138 ? 20.598 1.372 63.335 1.00 44.06 138 ILE B O 1
ATOM 2204 N N . THR B 1 139 ? 20.815 2.474 65.296 1.00 43.97 139 THR B N 1
ATOM 2205 C CA . THR B 1 139 ? 19.391 2.543 65.600 1.00 41.35 139 THR B CA 1
ATOM 2206 C C . THR B 1 139 ? 18.917 3.981 65.433 1.00 43.24 139 THR B C 1
ATOM 2207 O O . THR B 1 139 ? 19.514 4.901 65.999 1.00 38.36 139 THR B O 1
ATOM 2211 N N A CYS B 1 140 ? 17.858 4.171 64.656 0.58 38.92 140 CYS B N 1
ATOM 2212 N N B CYS B 1 140 ? 17.840 4.162 64.669 0.42 37.97 140 CYS B N 1
ATOM 2213 C CA A CYS B 1 140 ? 17.263 5.488 64.503 0.58 40.62 140 CYS B CA 1
ATOM 2214 C CA B CYS B 1 140 ? 17.255 5.472 64.422 0.42 39.54 140 CYS B CA 1
ATOM 2215 C C A CYS B 1 140 ? 15.755 5.385 64.660 0.58 34.67 140 CYS B C 1
ATOM 2216 C C B CYS B 1 140 ? 15.742 5.398 64.589 0.42 37.34 140 CYS B C 1
ATOM 2217 O O A CYS B 1 140 ? 15.159 4.329 64.432 0.58 37.25 140 CYS B O 1
ATOM 2218 O O B CYS B 1 140 ? 15.124 4.366 64.313 0.42 37.27 140 CYS B O 1
ATOM 2223 N N . ARG B 1 141 ? 15.147 6.499 65.048 1.00 31.48 141 ARG B N 1
ATOM 2224 C CA . ARG B 1 141 ? 13.705 6.584 65.232 1.00 38.25 141 ARG B CA 1
ATOM 2225 C C . ARG B 1 141 ? 13.141 7.769 64.468 1.00 36.54 141 ARG B C 1
ATOM 2226 O O . ARG B 1 141 ? 13.749 8.840 64.433 1.00 36.30 141 ARG B O 1
ATOM 2234 N N . ARG B 1 142 ? 11.961 7.580 63.881 1.00 34.67 142 ARG B N 1
ATOM 2235 C CA . ARG B 1 142 ? 11.233 8.666 63.240 1.00 36.33 142 ARG B CA 1
ATOM 2236 C C . ARG B 1 142 ? 9.819 8.709 63.801 1.00 35.26 142 ARG B C 1
ATOM 2237 O O . ARG B 1 142 ? 9.164 7.670 63.922 1.00 39.16 142 ARG B O 1
ATOM 2245 N N . TRP B 1 143 ? 9.361 9.907 64.157 1.00 32.24 143 TRP B N 1
ATOM 2246 C CA . TRP B 1 143 ? 8.044 10.116 64.740 1.00 34.83 143 TRP B CA 1
ATOM 2247 C C . TRP B 1 143 ? 7.103 10.685 63.691 1.00 33.01 143 TRP B C 1
ATOM 2248 O O . TRP B 1 143 ? 7.473 11.592 62.944 1.00 38.31 143 TRP B O 1
ATOM 2259 N N . PHE B 1 144 ? 5.884 10.155 63.647 1.00 33.69 144 PHE B N 1
ATOM 2260 C CA . PHE B 1 144 ? 4.843 10.611 62.732 1.00 36.95 144 PHE B CA 1
ATOM 2261 C C . PHE B 1 144 ? 3.642 11.039 63.561 1.00 37.76 144 PHE B C 1
ATOM 2262 O O . PHE B 1 144 ? 3.121 10.247 64.353 1.00 41.84 144 PHE B O 1
ATOM 2270 N N . LYS B 1 145 ? 3.198 12.277 63.384 1.00 36.69 145 LYS B N 1
ATOM 2271 C CA . LYS B 1 145 ? 2.056 12.774 64.137 1.00 42.02 145 LYS B CA 1
ATOM 2272 C C . LYS B 1 145 ? 0.764 12.481 63.393 1.00 45.96 145 LYS B C 1
ATOM 2273 O O . LYS B 1 145 ? 0.705 12.580 62.165 1.00 40.41 145 LYS B O 1
ATOM 2279 N N . ARG B 1 146 ? -0.269 12.122 64.149 1.00 38.60 146 ARG B N 1
ATOM 2280 C CA . ARG B 1 146 ? -1.557 11.801 63.551 1.00 31.83 146 ARG B CA 1
ATOM 2281 C C . ARG B 1 146 ? -2.108 13.004 62.799 1.00 51.32 146 ARG B C 1
ATOM 2282 O O . ARG B 1 146 ? -1.940 14.151 63.220 1.00 45.80 146 ARG B O 1
ATOM 2290 N N . SER B 1 147 ? -2.744 12.733 61.665 1.00 45.41 147 SER B N 1
ATOM 2291 C CA . SER B 1 147 ? -3.397 13.766 60.871 1.00 56.77 147 SER B CA 1
ATOM 2292 C C . SER B 1 147 ? -4.823 14.006 61.360 1.00 60.00 147 SER B C 1
ATOM 2293 O O . SER B 1 147 ? -5.277 15.147 61.452 1.00 64.28 147 SER B O 1
#